Protein AF-A0AAD9ZHP4-F1 (afdb_monomer_lite)

Radius of gyration: 19.24 Å; chains: 1; bounding box: 44×44×54 Å

Organism: NCBI:txid209136

pLDDT: mean 83.4, std 18.79, range [37.03, 97.88]

Secondary structure (DSSP, 8-state):
----PPPEE-TTTTTSSS-GGGB-TT--EEEESS-TTS-----SEEE-HHHHHHTT-HHHHHHHEE-----S---TTSSGGGS---SS---PPPPP-EEEE-PPPTTS-HHHHHHHHHHHHHHHHHHTT---EES-HHHHHHHHHHHHHHHSS-HHHHHHHHHHHHHHHTTT--TT-HHHHHHHHHHHHHHT-HHHHHHHHHHHHHTHHHHTTSTTTTT--

Foldseek 3Di:
DQDAADAAEVPPLPVDLERPQQEDLQFQEFEAAADPPPDPRGGHGGHHPVLVVVLQQVQQCVVWKDQDPPPDPDDPVVQVVQPDDPDDDPDRRPHRRTYTYHYDDPPDDPVVRVLVVLLVVVLSCLSSLHHHYYLALLVSLVSVLVVCVNRHPDSVVSVVSSVVSCVSNVLLVLVVNLRSLLSQLSNCVVVVPPVSNVSSVVSCVVCVVCNVVHSSNVVND

Sequence (221 aa):
MRRHFQFNSCGNLMTFYQDPELWFASGDCLIHFYERGQSRRGASIRVSLADIEFSNCGPFLDRFLIYDAPETPLSSSDLDKYAESPGFFNAPAPPAKYEMYVPAPEHLSREEAFRYHLTTRNFFAWMFEKPLVGECLGDALIALLNRMDEFRPNQEVNQDDMLAYLDEQGYTDFRDCPDHALAVLQFAEKLRDRETWTDAFVHCAGMWDLLDKSAEFEVSH

InterPro domains:
  IPR058317 Domain of unknown function DUF8004 [PF26013] (160-218)

Structure (mmCIF, N/CA/C/O backbone):
data_AF-A0AAD9ZHP4-F1
#
_entry.id   AF-A0AAD9ZHP4-F1
#
loop_
_atom_site.group_PDB
_atom_site.id
_atom_site.type_symbol
_atom_site.label_atom_id
_atom_site.label_alt_id
_atom_site.label_comp_id
_atom_site.label_asym_id
_atom_site.label_entity_id
_atom_site.label_seq_id
_atom_site.pdbx_PDB_ins_code
_atom_site.Cartn_x
_atom_site.Cartn_y
_atom_site.Cartn_z
_atom_site.occupancy
_atom_site.B_iso_or_equiv
_atom_site.auth_seq_id
_atom_site.auth_comp_id
_atom_site.auth_asym_id
_atom_site.auth_atom_id
_atom_site.pdbx_PDB_model_num
ATOM 1 N N . MET A 1 1 ? -20.443 -8.977 -4.788 1.00 37.81 1 MET A N 1
ATOM 2 C CA . MET A 1 1 ? -19.858 -9.831 -3.734 1.00 37.81 1 MET A CA 1
ATOM 3 C C . MET A 1 1 ? -18.560 -9.147 -3.346 1.00 37.81 1 MET A C 1
ATOM 5 O O . MET A 1 1 ? -17.648 -9.170 -4.160 1.00 37.81 1 MET A O 1
ATOM 9 N N . ARG A 1 2 ? -18.538 -8.395 -2.235 1.00 41.97 2 ARG A N 1
ATOM 10 C CA . ARG A 1 2 ? -17.308 -7.735 -1.762 1.00 41.97 2 ARG A CA 1
ATOM 11 C C . ARG A 1 2 ? -16.316 -8.839 -1.374 1.00 41.97 2 ARG A C 1
ATOM 13 O O . ARG A 1 2 ? -16.742 -9.831 -0.781 1.00 41.97 2 ARG A O 1
ATOM 20 N N . ARG A 1 3 ? -15.061 -8.746 -1.819 1.00 46.03 3 ARG A N 1
ATOM 21 C CA . ARG A 1 3 ? -14.017 -9.701 -1.430 1.00 46.03 3 ARG A CA 1
ATOM 22 C C . ARG A 1 3 ? -13.471 -9.218 -0.092 1.00 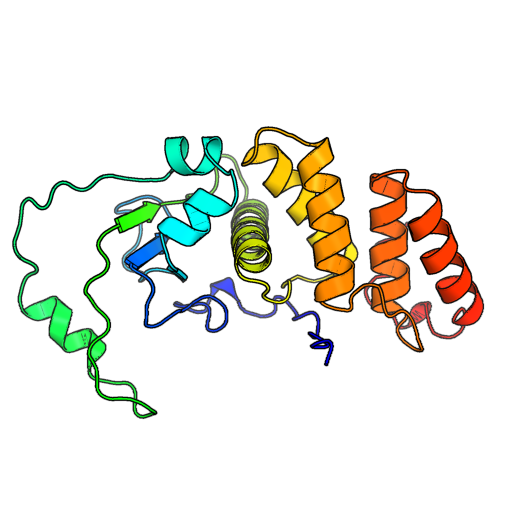46.03 3 ARG A C 1
ATOM 24 O O . ARG A 1 3 ? -12.877 -8.154 -0.044 1.00 46.03 3 ARG A O 1
ATOM 31 N N . HIS A 1 4 ? -13.702 -9.974 0.975 1.00 52.88 4 HIS A N 1
ATOM 32 C CA . HIS A 1 4 ? -13.069 -9.707 2.265 1.00 52.88 4 HIS A CA 1
ATOM 33 C C . HIS A 1 4 ? -11.643 -10.241 2.202 1.00 52.88 4 HIS A C 1
ATOM 35 O O . HIS A 1 4 ? -11.444 -11.457 2.126 1.00 52.88 4 HIS A O 1
ATOM 41 N N . PHE A 1 5 ? -10.669 -9.340 2.180 1.00 59.03 5 PHE A N 1
ATOM 42 C CA . PHE A 1 5 ? -9.259 -9.695 2.190 1.00 59.03 5 PHE A CA 1
ATOM 43 C C . PHE A 1 5 ? -8.714 -9.622 3.616 1.00 59.03 5 PHE A C 1
ATOM 45 O O . PHE A 1 5 ? -8.959 -8.665 4.344 1.00 59.03 5 PHE A O 1
ATOM 52 N N . GLN A 1 6 ? -7.984 -10.657 4.032 1.00 66.12 6 GLN A N 1
ATOM 53 C CA . GLN A 1 6 ? -7.357 -10.698 5.349 1.00 66.12 6 GLN A CA 1
ATOM 54 C C . GLN A 1 6 ? -6.020 -9.946 5.301 1.00 66.12 6 GLN A C 1
ATOM 56 O O . GLN A 1 6 ? -5.239 -10.140 4.369 1.00 66.12 6 GLN A O 1
ATOM 61 N N . PHE A 1 7 ? -5.756 -9.083 6.287 1.00 72.06 7 PHE A N 1
ATOM 62 C CA . PHE A 1 7 ? -4.433 -8.483 6.469 1.00 72.06 7 PHE A CA 1
ATOM 63 C C . PHE A 1 7 ? -3.410 -9.575 6.801 1.00 72.06 7 PHE A C 1
ATOM 65 O O . PHE A 1 7 ? -3.639 -10.416 7.674 1.00 72.06 7 PHE A O 1
ATOM 72 N N . ASN A 1 8 ? -2.290 -9.582 6.081 1.00 73.88 8 ASN A N 1
ATOM 73 C CA . ASN A 1 8 ? -1.310 -10.659 6.146 1.00 73.88 8 ASN A CA 1
ATOM 74 C C . ASN A 1 8 ? -0.087 -10.229 6.967 1.00 73.88 8 ASN A C 1
ATOM 76 O O . ASN A 1 8 ? 0.514 -9.185 6.708 1.00 73.88 8 ASN A O 1
ATOM 80 N N . SER A 1 9 ? 0.329 -11.057 7.930 1.00 64.19 9 SER A N 1
ATOM 81 C CA . SER A 1 9 ? 1.513 -10.754 8.738 1.00 64.19 9 SER A CA 1
ATOM 82 C C . SER A 1 9 ? 2.798 -10.827 7.904 1.00 64.19 9 SER A C 1
ATOM 84 O O . SER A 1 9 ? 2.963 -11.686 7.034 1.00 64.19 9 SER A O 1
ATOM 86 N N . CYS A 1 10 ? 3.755 -9.940 8.188 1.00 62.88 10 CYS A N 1
ATOM 87 C CA . CYS A 1 10 ? 4.999 -9.795 7.419 1.00 62.88 10 CYS A CA 1
ATOM 88 C C . CYS A 1 10 ? 5.978 -10.987 7.520 1.00 62.88 10 CYS A C 1
ATOM 90 O O . CYS A 1 10 ? 7.065 -10.944 6.944 1.00 62.88 10 CYS A O 1
ATOM 92 N N . GLY A 1 11 ? 5.601 -12.067 8.217 1.00 50.91 11 GLY A N 1
ATOM 93 C CA . GLY A 1 11 ? 6.487 -13.066 8.821 1.00 50.91 11 GLY A CA 1
ATOM 94 C C . GLY A 1 11 ? 7.566 -13.693 7.935 1.00 50.91 11 GLY A C 1
ATOM 95 O O . GLY A 1 11 ? 8.485 -14.276 8.496 1.00 50.91 11 GLY A O 1
ATOM 96 N N . ASN A 1 12 ? 7.505 -13.574 6.600 1.00 50.62 12 ASN A N 1
ATOM 97 C CA . ASN A 1 12 ? 8.650 -13.810 5.709 1.00 50.62 12 ASN A CA 1
ATOM 98 C C . ASN A 1 12 ? 8.505 -13.233 4.280 1.00 50.62 12 ASN A C 1
ATOM 100 O O . ASN A 1 12 ? 9.199 -13.689 3.373 1.00 50.62 12 ASN A O 1
ATOM 104 N N . LEU A 1 13 ? 7.639 -12.241 4.023 1.00 52.97 13 LEU A N 1
ATOM 105 C CA . LEU A 1 13 ? 7.257 -11.904 2.636 1.00 52.97 13 LEU A CA 1
ATOM 106 C C . LEU A 1 13 ? 8.441 -11.498 1.726 1.00 52.97 13 LEU A C 1
ATOM 108 O O . LEU A 1 13 ? 8.412 -11.751 0.529 1.00 52.97 13 LEU A O 1
ATOM 112 N N . MET A 1 14 ? 9.525 -10.954 2.296 1.00 51.88 14 MET A N 1
ATOM 113 C CA . MET A 1 14 ? 10.738 -10.580 1.544 1.00 51.88 14 MET A CA 1
ATOM 114 C C . MET A 1 14 ? 11.850 -11.621 1.487 1.00 51.88 14 MET A C 1
ATOM 116 O O . MET A 1 14 ? 12.881 -11.395 0.846 1.00 51.88 14 MET A O 1
ATOM 120 N N . THR A 1 15 ? 11.707 -12.738 2.198 1.00 52.28 15 THR A N 1
ATOM 121 C CA . THR A 1 15 ? 12.593 -13.887 1.983 1.00 52.28 15 THR A CA 1
ATOM 122 C C . THR A 1 15 ? 12.084 -14.762 0.844 1.00 52.28 15 THR A C 1
ATOM 124 O O . THR A 1 15 ? 12.872 -15.524 0.279 1.00 52.28 15 THR A O 1
ATOM 127 N N . PHE A 1 16 ? 10.816 -14.610 0.442 1.00 52.25 16 PHE A N 1
ATOM 128 C CA . PHE A 1 16 ? 10.306 -15.220 -0.775 1.00 52.25 16 PHE A CA 1
ATOM 129 C C . PHE A 1 16 ? 10.898 -14.527 -1.998 1.00 52.25 16 PHE A C 1
ATOM 131 O O . PHE A 1 16 ? 10.851 -13.311 -2.162 1.00 52.25 16 PHE A O 1
ATOM 138 N N . TYR A 1 17 ? 11.482 -15.345 -2.868 1.00 64.94 17 TYR A N 1
ATOM 139 C CA . TYR A 1 17 ? 12.065 -14.899 -4.125 1.00 64.94 17 TYR A CA 1
ATOM 140 C C . TYR A 1 17 ? 11.017 -14.302 -5.073 1.00 64.94 17 TYR A C 1
ATOM 142 O O . TYR A 1 17 ? 11.418 -13.626 -6.007 1.00 64.94 17 TYR A O 1
ATOM 150 N N . GLN A 1 18 ? 9.723 -14.555 -4.841 1.00 81.69 18 GLN A N 1
ATOM 151 C CA . GLN A 1 18 ? 8.582 -14.124 -5.650 1.00 81.69 18 GLN A CA 1
ATOM 152 C C . GLN A 1 18 ? 7.362 -13.950 -4.737 1.00 81.69 18 GLN A C 1
ATOM 154 O O . GLN A 1 18 ? 7.033 -14.864 -3.979 1.00 81.69 18 GLN A O 1
ATOM 159 N N . ASP A 1 19 ? 6.700 -12.800 -4.804 1.00 88.62 19 ASP A N 1
ATOM 160 C CA . ASP A 1 19 ? 5.451 -12.545 -4.089 1.00 88.62 19 ASP A CA 1
ATOM 161 C C . ASP A 1 19 ? 4.284 -13.215 -4.836 1.00 88.62 19 ASP A C 1
ATOM 163 O O . ASP A 1 19 ? 3.974 -12.805 -5.956 1.00 88.62 19 ASP A O 1
ATOM 167 N N . PRO A 1 20 ? 3.616 -14.229 -4.258 1.00 89.19 20 PRO A N 1
ATOM 168 C CA . PRO A 1 20 ? 2.565 -14.969 -4.953 1.00 89.19 20 PRO A CA 1
ATOM 169 C C . PRO A 1 20 ? 1.323 -14.125 -5.273 1.00 89.19 20 PRO A C 1
ATOM 171 O O . PRO A 1 20 ? 0.604 -14.449 -6.217 1.00 89.19 20 PRO A O 1
ATOM 174 N N . GLU A 1 21 ? 1.050 -13.052 -4.525 1.00 90.75 21 GLU A N 1
ATOM 175 C CA . GLU A 1 21 ? -0.103 -12.176 -4.780 1.00 90.75 21 GLU A CA 1
ATOM 176 C C . GLU A 1 21 ? 0.160 -11.192 -5.926 1.00 90.75 21 GLU A C 1
ATOM 178 O O . GLU A 1 21 ? -0.782 -10.722 -6.568 1.00 90.75 21 GLU A O 1
ATOM 183 N N . LEU A 1 22 ? 1.438 -10.918 -6.196 1.00 94.00 22 LEU A N 1
ATOM 184 C CA . LEU A 1 22 ? 1.924 -9.948 -7.178 1.00 94.00 22 LEU A CA 1
ATOM 185 C C . LEU A 1 22 ? 2.777 -10.611 -8.271 1.00 94.00 22 LEU A C 1
ATOM 187 O O . LEU A 1 22 ? 3.624 -9.973 -8.899 1.00 94.00 22 LEU A O 1
ATOM 191 N N . TRP A 1 23 ? 2.554 -11.904 -8.509 1.00 93.69 23 TRP A N 1
ATOM 192 C CA . TRP A 1 23 ? 3.184 -12.658 -9.587 1.00 93.69 23 TRP A CA 1
ATOM 193 C C . TRP A 1 23 ? 2.148 -13.069 -10.633 1.00 93.69 23 TRP A C 1
ATOM 195 O O . TRP A 1 23 ? 1.566 -14.155 -10.590 1.00 93.69 23 TRP A O 1
ATOM 205 N N . PHE A 1 24 ? 1.909 -12.194 -11.608 1.00 92.38 24 PHE A N 1
ATOM 206 C CA . PHE A 1 24 ? 0.950 -12.441 -12.679 1.00 92.38 24 PHE A CA 1
ATOM 207 C C . PHE A 1 24 ? 1.613 -13.117 -13.878 1.00 92.38 24 PHE A C 1
ATOM 209 O O . PHE A 1 24 ? 2.566 -12.604 -14.467 1.00 92.38 24 PHE A O 1
ATOM 216 N N . ALA A 1 25 ? 1.048 -14.248 -14.307 1.00 89.12 25 ALA A N 1
ATOM 217 C CA . ALA A 1 25 ? 1.513 -14.975 -15.490 1.00 89.12 25 ALA A CA 1
ATOM 218 C C . ALA A 1 25 ? 1.480 -14.114 -16.770 1.00 89.12 25 ALA A C 1
ATOM 220 O O . ALA A 1 25 ? 2.319 -14.281 -17.652 1.00 89.12 25 ALA A O 1
ATOM 221 N N . SER A 1 26 ? 0.536 -13.173 -16.855 1.00 88.81 26 SER A N 1
ATOM 222 C CA . SER A 1 26 ? 0.393 -12.223 -17.963 1.00 88.81 26 SER A CA 1
ATOM 223 C C . SER A 1 26 ? 1.266 -10.971 -17.841 1.00 88.81 26 SER A C 1
ATOM 225 O O . SER A 1 26 ? 1.293 -10.184 -18.783 1.00 88.81 26 SER A O 1
ATOM 227 N N . GLY A 1 27 ? 1.954 -10.763 -16.713 1.00 91.25 27 GLY A N 1
ATOM 228 C CA . GLY A 1 27 ? 2.785 -9.579 -16.499 1.00 91.25 27 GLY A CA 1
ATOM 229 C C . GLY A 1 27 ? 3.961 -9.525 -17.472 1.00 91.25 27 GLY A C 1
ATOM 230 O O . GLY A 1 27 ? 4.527 -10.563 -17.823 1.00 91.25 27 GLY A O 1
ATOM 231 N N . ASP A 1 28 ? 4.332 -8.325 -17.903 1.00 92.00 28 ASP A N 1
ATOM 232 C CA . ASP A 1 28 ? 5.435 -8.049 -18.827 1.00 92.00 28 ASP A CA 1
ATOM 233 C C . ASP A 1 28 ? 6.546 -7.186 -18.208 1.00 92.00 28 ASP A C 1
ATOM 235 O O . ASP A 1 28 ? 7.555 -6.929 -18.869 1.00 92.00 28 ASP A O 1
ATOM 239 N N . CYS A 1 29 ? 6.398 -6.811 -16.937 1.00 93.00 29 CYS A N 1
ATOM 240 C CA . CYS A 1 29 ? 7.367 -6.065 -16.151 1.00 93.00 29 CYS A CA 1
ATOM 241 C C . CYS A 1 29 ? 7.808 -6.861 -14.913 1.00 93.00 29 CYS A C 1
ATOM 243 O O . CYS A 1 29 ? 6.977 -7.377 -14.158 1.00 93.00 29 CYS A O 1
ATOM 245 N N . LEU A 1 30 ? 9.122 -6.961 -14.707 1.00 93.50 30 LEU A N 1
ATOM 246 C CA . LEU A 1 30 ? 9.739 -7.551 -13.518 1.00 93.50 30 LEU A CA 1
ATOM 247 C C . LEU A 1 30 ? 10.249 -6.453 -12.585 1.00 93.50 30 LEU A C 1
ATOM 249 O O . LEU A 1 30 ? 10.954 -5.547 -13.024 1.00 93.50 30 LEU A O 1
ATOM 253 N N . ILE A 1 31 ? 9.932 -6.558 -11.294 1.00 93.81 31 ILE A N 1
ATOM 254 C CA . ILE A 1 31 ? 10.398 -5.610 -10.275 1.00 93.81 31 ILE A CA 1
ATOM 255 C C . ILE A 1 31 ? 11.395 -6.295 -9.342 1.00 93.81 31 ILE A C 1
ATOM 257 O O . ILE A 1 31 ? 11.142 -7.375 -8.797 1.00 93.81 31 ILE A O 1
ATOM 261 N N . HIS A 1 32 ? 12.520 -5.625 -9.122 1.00 93.00 32 HIS A N 1
ATOM 262 C CA . HIS A 1 32 ? 13.631 -6.088 -8.306 1.00 93.00 32 HIS A CA 1
ATOM 263 C C . HIS A 1 32 ? 13.843 -5.147 -7.117 1.00 93.00 32 HIS A C 1
ATOM 265 O O . HIS A 1 32 ? 14.071 -3.954 -7.294 1.00 93.00 32 HIS A O 1
ATOM 271 N N . PHE A 1 33 ? 13.823 -5.678 -5.894 1.00 92.38 33 PHE A N 1
ATOM 272 C CA . PHE A 1 33 ? 14.087 -4.912 -4.666 1.00 92.38 33 PHE A CA 1
ATOM 273 C C . PHE A 1 33 ? 15.571 -4.912 -4.292 1.00 92.38 33 PHE A C 1
ATOM 275 O O . PHE A 1 33 ? 15.975 -5.336 -3.211 1.00 92.38 33 PHE A O 1
ATOM 282 N N . TYR A 1 34 ? 16.399 -4.504 -5.247 1.00 90.00 34 TYR A N 1
ATOM 283 C CA . TYR A 1 34 ? 17.841 -4.325 -5.113 1.00 90.00 34 TYR A CA 1
ATOM 284 C C . TYR A 1 34 ? 18.360 -3.547 -6.328 1.00 90.00 34 TYR A C 1
ATOM 286 O O . TYR A 1 34 ? 17.666 -3.404 -7.332 1.00 90.00 34 TYR A O 1
ATOM 294 N N . GLU A 1 35 ? 19.590 -3.050 -6.251 1.00 88.81 35 GLU A N 1
ATOM 295 C CA . GLU A 1 35 ? 20.231 -2.343 -7.362 1.00 88.81 35 GLU A CA 1
ATOM 296 C C . GLU A 1 35 ? 20.722 -3.321 -8.447 1.00 88.81 35 GLU A C 1
ATOM 298 O O . GLU A 1 35 ? 21.177 -4.433 -8.152 1.00 88.81 35 GLU A O 1
ATOM 303 N N . ARG A 1 36 ? 20.659 -2.901 -9.719 1.00 87.31 36 ARG A N 1
ATOM 304 C CA . ARG A 1 36 ? 21.101 -3.702 -10.869 1.00 87.31 36 ARG A CA 1
ATOM 305 C C . ARG A 1 36 ? 22.530 -4.215 -10.658 1.00 87.31 36 ARG A C 1
ATOM 307 O O . ARG A 1 36 ? 23.458 -3.451 -10.425 1.00 87.31 36 ARG A O 1
ATOM 314 N N . GLY A 1 37 ? 22.706 -5.533 -10.748 1.00 83.62 37 GLY A N 1
ATOM 315 C CA . GLY A 1 37 ? 24.006 -6.195 -10.582 1.00 83.62 37 GLY A CA 1
ATOM 316 C C . GLY A 1 37 ? 24.424 -6.514 -9.138 1.00 83.62 37 GLY A C 1
ATOM 317 O O . GLY A 1 37 ? 25.349 -7.303 -8.959 1.00 83.62 37 GLY A O 1
ATOM 318 N N . GLN A 1 38 ? 23.731 -6.006 -8.110 1.00 82.62 38 GLN A N 1
ATOM 319 C CA . GLN A 1 38 ? 24.079 -6.271 -6.700 1.00 82.62 38 GLN A CA 1
ATOM 320 C C . GLN A 1 38 ? 23.587 -7.628 -6.176 1.00 82.62 38 GLN A C 1
ATOM 322 O O . GLN A 1 38 ? 23.943 -8.050 -5.076 1.00 82.62 38 GLN A O 1
ATOM 327 N N . SER A 1 39 ? 22.743 -8.331 -6.931 1.00 81.50 39 SER A N 1
ATOM 328 C CA . SER A 1 39 ? 22.109 -9.564 -6.473 1.00 81.50 39 SER A CA 1
ATOM 329 C C . SER A 1 39 ? 21.907 -10.552 -7.612 1.00 81.50 39 SER A C 1
ATOM 331 O O . SER A 1 39 ? 21.612 -10.177 -8.743 1.00 81.50 39 SER A O 1
ATOM 333 N N . ARG A 1 40 ? 22.042 -11.841 -7.285 1.00 78.31 40 ARG A N 1
ATOM 334 C CA . ARG A 1 40 ? 21.672 -12.970 -8.158 1.00 78.31 40 ARG A CA 1
ATOM 335 C C . ARG A 1 40 ? 20.272 -13.507 -7.863 1.00 78.31 40 ARG A C 1
ATOM 337 O O . ARG A 1 40 ? 19.885 -14.533 -8.418 1.00 78.31 40 ARG A O 1
ATOM 344 N N . ARG A 1 41 ? 19.556 -12.883 -6.921 1.00 80.62 41 ARG A N 1
ATOM 345 C CA . ARG A 1 41 ? 18.155 -13.219 -6.649 1.00 80.62 41 ARG A CA 1
ATOM 346 C C . ARG A 1 41 ? 17.328 -12.909 -7.902 1.00 80.62 41 ARG A C 1
ATOM 348 O O . ARG A 1 41 ? 17.754 -12.116 -8.731 1.00 80.62 41 ARG A O 1
ATOM 355 N N . GLY A 1 42 ? 16.197 -13.588 -8.066 1.00 84.69 42 GLY A N 1
ATOM 356 C CA . GLY A 1 42 ? 15.248 -13.267 -9.131 1.00 84.69 42 GLY A CA 1
ATOM 357 C C . GLY A 1 42 ? 14.453 -11.994 -8.825 1.00 84.69 42 GLY A C 1
ATOM 358 O O . GLY A 1 42 ? 14.610 -11.395 -7.759 1.00 84.69 42 GLY A O 1
ATOM 359 N N . ALA A 1 43 ? 13.583 -11.613 -9.760 1.00 90.88 43 ALA A N 1
ATOM 360 C CA . ALA A 1 43 ? 12.576 -10.576 -9.547 1.00 90.88 43 ALA A CA 1
ATOM 361 C C . ALA A 1 43 ? 11.617 -10.967 -8.422 1.00 90.88 43 ALA A C 1
ATOM 363 O O . ALA A 1 43 ? 11.216 -12.125 -8.343 1.00 90.88 43 ALA A O 1
ATOM 364 N N . SER A 1 44 ? 11.221 -9.994 -7.606 1.00 91.94 44 SER A N 1
ATOM 365 C CA . SER A 1 44 ? 10.300 -10.201 -6.486 1.00 91.94 44 SER A CA 1
ATOM 366 C C . SER A 1 44 ? 8.835 -10.122 -6.914 1.00 91.94 44 SER A C 1
ATOM 368 O O . SER A 1 44 ? 7.993 -10.784 -6.319 1.00 91.94 44 SER A O 1
ATOM 370 N N . ILE A 1 45 ? 8.524 -9.330 -7.942 1.00 93.81 45 ILE A N 1
ATOM 371 C CA . ILE A 1 45 ? 7.161 -9.056 -8.420 1.00 93.81 45 ILE A CA 1
ATOM 372 C C . ILE A 1 45 ? 7.143 -9.159 -9.948 1.00 93.81 45 ILE A C 1
ATOM 374 O O . ILE A 1 45 ? 8.118 -8.788 -10.611 1.00 93.81 45 ILE A O 1
ATOM 378 N N . ARG A 1 46 ? 6.025 -9.639 -10.503 1.00 93.50 46 ARG A N 1
ATOM 379 C CA . ARG A 1 46 ? 5.776 -9.702 -11.946 1.00 93.50 46 ARG A CA 1
ATOM 380 C C . ARG A 1 46 ? 4.385 -9.168 -12.267 1.00 93.50 46 ARG A C 1
ATOM 382 O O . ARG A 1 46 ? 3.384 -9.799 -11.940 1.00 93.50 46 ARG A O 1
ATOM 389 N N . VAL A 1 47 ? 4.330 -8.034 -12.954 1.00 95.00 47 VAL A N 1
ATOM 390 C CA . VAL A 1 47 ? 3.098 -7.258 -13.169 1.00 95.00 47 VAL A CA 1
ATOM 391 C C . VAL A 1 47 ? 3.028 -6.667 -14.577 1.00 95.00 47 VAL A C 1
ATOM 393 O O . VAL A 1 47 ? 3.979 -6.797 -15.347 1.00 95.00 47 VAL A O 1
ATOM 396 N N . SER A 1 48 ? 1.892 -6.075 -14.955 1.00 94.06 48 SER A N 1
ATOM 397 C CA . SER A 1 48 ? 1.773 -5.360 -16.232 1.00 94.06 48 SER A CA 1
ATOM 398 C C . SER A 1 48 ? 2.333 -3.945 -16.112 1.00 94.06 48 SER A C 1
ATOM 400 O O . SER A 1 48 ? 1.943 -3.214 -15.204 1.00 94.06 48 SER A O 1
ATOM 402 N N . LEU A 1 49 ? 3.197 -3.537 -17.048 1.00 93.06 49 LEU A N 1
ATOM 403 C CA . LEU A 1 49 ? 3.650 -2.144 -17.121 1.00 93.06 49 LEU A CA 1
ATOM 404 C C . LEU A 1 49 ? 2.479 -1.185 -17.378 1.00 93.06 49 LEU A C 1
ATOM 406 O O . LEU A 1 49 ? 2.432 -0.121 -16.774 1.00 93.06 49 LEU A O 1
ATOM 410 N N . ALA A 1 50 ? 1.519 -1.579 -18.219 1.00 92.69 50 ALA A N 1
ATOM 411 C CA . ALA A 1 50 ? 0.364 -0.746 -18.553 1.00 92.69 50 ALA A CA 1
ATOM 412 C C . ALA A 1 50 ? -0.507 -0.440 -17.322 1.00 92.69 50 ALA A C 1
ATOM 414 O O . ALA A 1 50 ? -0.971 0.686 -17.156 1.00 92.69 50 ALA A O 1
ATOM 415 N N . ASP A 1 51 ? -0.685 -1.420 -16.432 1.00 93.06 51 ASP A N 1
ATOM 416 C CA . ASP A 1 51 ? -1.421 -1.220 -15.180 1.00 93.06 51 ASP A CA 1
ATOM 417 C C . ASP A 1 51 ? -0.642 -0.301 -14.217 1.00 93.06 51 ASP A C 1
ATOM 419 O O . ASP A 1 51 ? -1.240 0.551 -13.558 1.00 93.06 51 ASP A O 1
ATOM 423 N N . ILE A 1 52 ? 0.699 -0.393 -14.187 1.00 94.31 52 ILE A N 1
ATOM 424 C CA . ILE A 1 52 ? 1.537 0.561 -13.437 1.00 94.31 52 ILE A CA 1
ATOM 425 C C . ILE A 1 52 ? 1.361 1.977 -14.007 1.00 94.31 52 ILE A C 1
ATOM 427 O O . ILE A 1 52 ? 1.139 2.919 -13.250 1.00 94.31 52 ILE A O 1
ATOM 431 N N . GLU A 1 53 ? 1.415 2.154 -15.328 1.00 93.06 53 GLU A N 1
ATOM 432 C CA . GLU A 1 53 ? 1.216 3.456 -15.981 1.00 93.06 53 GLU A CA 1
ATOM 433 C C . GLU A 1 53 ? -0.166 4.052 -15.677 1.00 93.06 53 GLU A C 1
ATOM 435 O O . GLU A 1 53 ? -0.289 5.261 -15.456 1.00 93.06 53 GLU A O 1
ATOM 440 N N . PHE A 1 54 ? -1.199 3.209 -15.590 1.00 93.38 54 PHE A N 1
ATOM 441 C CA . PHE A 1 54 ? -2.562 3.631 -15.267 1.00 93.38 54 PHE A CA 1
ATOM 442 C C . PHE A 1 54 ? -2.701 4.187 -13.840 1.00 93.38 54 PHE A C 1
ATOM 444 O O . PHE A 1 54 ? -3.555 5.035 -13.589 1.00 93.38 54 PHE A O 1
ATOM 451 N N . SER A 1 55 ? -1.821 3.791 -12.915 1.00 92.19 55 SER A N 1
ATOM 452 C CA . SER A 1 55 ? -1.841 4.236 -11.512 1.00 92.19 55 SER A CA 1
ATOM 453 C C . SER A 1 55 ? -1.345 5.678 -11.276 1.00 92.19 55 SER A C 1
ATOM 455 O O . SER A 1 55 ? -1.254 6.137 -10.134 1.00 92.19 55 SER A O 1
ATOM 457 N N . ASN A 1 56 ? -1.033 6.422 -12.346 1.00 90.88 56 ASN A N 1
ATOM 458 C CA . ASN A 1 56 ? -0.568 7.814 -12.305 1.00 90.88 56 ASN A CA 1
ATOM 459 C C . ASN A 1 56 ? 0.689 8.020 -11.429 1.00 90.88 56 ASN A C 1
ATOM 461 O O . ASN A 1 56 ? 0.813 9.003 -10.693 1.00 90.88 56 ASN A O 1
ATOM 465 N N . CYS A 1 57 ? 1.638 7.085 -11.513 1.00 92.06 57 CYS A N 1
ATOM 466 C CA . CYS A 1 57 ? 2.897 7.104 -10.769 1.00 92.06 57 CYS A CA 1
ATOM 467 C C . CYS A 1 57 ? 4.103 7.515 -11.638 1.00 92.06 57 CYS A C 1
ATOM 469 O O . CYS A 1 57 ? 5.170 6.904 -11.574 1.00 92.06 57 CYS A O 1
ATOM 471 N N . GLY A 1 58 ? 3.948 8.552 -12.469 1.00 91.38 58 GLY A N 1
ATOM 472 C CA . GLY A 1 58 ? 5.018 9.068 -13.342 1.00 91.38 58 GLY A CA 1
ATOM 473 C C . GLY A 1 58 ? 6.378 9.249 -12.639 1.00 91.38 58 GLY A C 1
ATOM 474 O O . GLY A 1 58 ? 7.360 8.687 -13.116 1.00 91.38 58 GLY A O 1
ATOM 475 N N . PRO A 1 59 ? 6.446 9.903 -11.457 1.00 93.00 59 PRO A N 1
ATOM 476 C CA . PRO A 1 59 ? 7.693 10.039 -10.698 1.00 93.00 59 PRO A CA 1
ATOM 477 C C . PRO A 1 59 ? 8.379 8.710 -10.343 1.00 93.00 59 PRO A C 1
ATOM 479 O O . PRO A 1 59 ? 9.606 8.640 -10.291 1.00 93.00 59 PRO A O 1
ATOM 482 N N . PHE A 1 60 ? 7.604 7.651 -10.093 1.00 94.19 60 PHE A N 1
ATOM 483 C CA . PHE A 1 60 ? 8.138 6.312 -9.843 1.00 94.19 60 PHE A CA 1
ATOM 484 C C . PHE A 1 60 ? 8.725 5.693 -11.114 1.00 94.19 60 PHE A C 1
ATOM 486 O O . PHE A 1 60 ? 9.846 5.184 -11.091 1.00 94.19 60 PHE A O 1
ATOM 493 N N . LEU A 1 61 ? 7.991 5.779 -12.226 1.00 93.75 61 LEU A N 1
ATOM 494 C CA . LEU A 1 61 ? 8.435 5.269 -13.523 1.00 93.75 61 LEU A CA 1
ATOM 495 C C . LEU A 1 61 ? 9.708 5.978 -13.990 1.00 93.75 61 LEU A C 1
ATOM 497 O O . LEU A 1 61 ? 10.688 5.308 -14.299 1.00 93.75 61 LEU A O 1
ATOM 501 N N . ASP A 1 62 ? 9.742 7.309 -13.940 1.00 91.62 62 ASP A N 1
ATOM 502 C CA . ASP A 1 62 ? 10.907 8.115 -14.327 1.00 91.62 62 ASP A CA 1
ATOM 503 C C . ASP A 1 62 ? 12.166 7.753 -13.526 1.00 91.62 62 ASP A C 1
ATOM 505 O O . ASP A 1 62 ? 13.290 7.872 -14.019 1.00 91.62 62 ASP A O 1
ATOM 509 N N . ARG A 1 63 ? 11.984 7.315 -12.275 1.00 91.62 63 ARG A N 1
ATOM 510 C CA . ARG A 1 63 ? 13.080 6.996 -11.359 1.00 91.62 63 ARG A CA 1
ATOM 511 C C . ARG A 1 63 ? 13.620 5.578 -11.525 1.00 91.62 63 ARG A C 1
ATOM 513 O O . ARG A 1 63 ? 14.818 5.383 -11.325 1.00 91.62 63 ARG A O 1
ATOM 520 N N . PHE A 1 64 ? 12.766 4.598 -11.822 1.00 93.06 64 PHE A N 1
ATOM 521 C CA . PHE A 1 64 ? 13.131 3.177 -11.719 1.00 93.06 64 PHE A CA 1
ATOM 522 C C . PHE A 1 64 ? 12.921 2.353 -12.991 1.00 93.06 64 PHE A C 1
ATOM 524 O O . PHE A 1 64 ? 13.453 1.242 -13.070 1.00 93.06 64 PHE A O 1
ATOM 531 N N . LEU A 1 65 ? 12.171 2.854 -13.977 1.00 88.25 65 LEU A N 1
ATOM 532 C CA . LEU A 1 65 ? 11.988 2.157 -15.244 1.00 88.25 65 LEU A CA 1
ATOM 533 C C . LEU A 1 65 ? 13.251 2.267 -16.092 1.00 88.25 65 LEU A C 1
ATOM 535 O O . LEU A 1 65 ? 13.681 3.354 -16.476 1.00 88.25 65 LEU A O 1
ATOM 539 N N . ILE A 1 66 ? 13.821 1.113 -16.428 1.00 81.31 66 ILE A N 1
ATOM 540 C CA . ILE A 1 66 ? 14.919 1.022 -17.380 1.00 81.31 66 ILE A CA 1
ATOM 541 C C . ILE A 1 66 ? 14.345 0.542 -18.710 1.00 81.31 66 ILE A C 1
ATOM 543 O O . ILE A 1 66 ? 13.808 -0.560 -18.818 1.00 81.31 66 ILE A O 1
ATOM 547 N N . TYR A 1 67 ? 14.493 1.366 -19.745 1.00 67.81 67 TYR A N 1
ATOM 548 C CA . TYR A 1 67 ? 14.294 0.921 -21.117 1.00 67.81 67 TYR A CA 1
ATOM 549 C C . TYR A 1 67 ? 15.549 0.178 -21.573 1.00 67.81 67 TYR A C 1
ATOM 551 O O . TYR A 1 67 ? 16.482 0.787 -22.096 1.00 67.81 67 TYR A O 1
ATOM 559 N N . ASP A 1 68 ? 15.581 -1.139 -21.388 1.00 57.25 68 ASP A N 1
ATOM 560 C CA . ASP A 1 68 ? 16.540 -1.958 -22.122 1.00 57.25 68 ASP A CA 1
ATOM 561 C C . ASP A 1 68 ? 16.048 -2.030 -23.581 1.00 57.25 68 ASP A C 1
A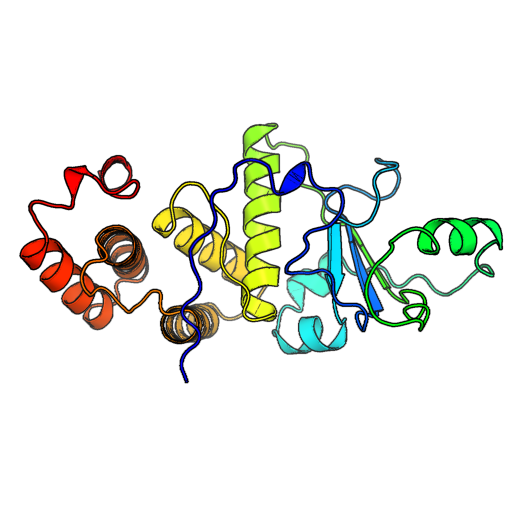TOM 563 O O . ASP A 1 68 ? 15.074 -2.708 -23.914 1.00 57.25 68 ASP A O 1
ATOM 567 N N . ALA A 1 69 ? 16.705 -1.293 -24.483 1.00 41.22 69 ALA A N 1
ATOM 568 C CA . ALA A 1 69 ? 16.646 -1.641 -25.898 1.00 41.22 69 ALA A CA 1
ATOM 569 C C . ALA A 1 69 ? 17.195 -3.074 -26.028 1.00 41.22 69 ALA A C 1
ATOM 571 O O . ALA A 1 69 ? 18.245 -3.354 -25.444 1.00 41.22 69 ALA A O 1
ATOM 572 N N . PRO A 1 70 ? 16.528 -3.999 -26.741 1.00 44.91 70 PRO A N 1
ATOM 573 C CA . PRO A 1 70 ? 16.976 -5.381 -26.803 1.00 44.91 70 PRO A CA 1
ATOM 574 C C . PRO A 1 70 ? 18.249 -5.483 -27.652 1.00 44.91 70 PRO A C 1
ATOM 576 O O . PRO A 1 70 ? 18.203 -5.802 -28.836 1.00 44.91 70 PRO A O 1
ATOM 579 N N . GLU A 1 71 ? 19.406 -5.247 -27.042 1.00 41.12 71 GLU A N 1
ATOM 580 C CA . GLU A 1 71 ? 20.704 -5.667 -27.561 1.00 41.12 71 GLU A CA 1
ATOM 581 C C . GLU A 1 71 ? 21.134 -6.950 -26.857 1.00 41.12 71 GLU A C 1
ATOM 583 O O . GLU A 1 71 ? 22.095 -6.962 -26.100 1.00 41.12 71 GLU A O 1
ATOM 588 N N . THR A 1 72 ? 20.386 -8.037 -27.057 1.00 38.00 72 THR A N 1
ATOM 589 C CA . THR A 1 72 ? 20.900 -9.403 -27.293 1.00 38.00 72 THR A CA 1
ATOM 590 C C . THR A 1 72 ? 19.753 -10.419 -27.242 1.00 38.00 72 THR A C 1
ATOM 592 O O . THR A 1 72 ? 18.825 -10.271 -26.447 1.00 38.00 72 THR A O 1
ATOM 595 N N . PRO A 1 73 ? 19.772 -11.470 -28.083 1.00 41.47 73 PRO A N 1
ATOM 596 C CA . PRO A 1 73 ? 18.813 -12.559 -27.973 1.00 41.47 73 PRO A CA 1
ATOM 597 C C . PRO A 1 73 ? 19.030 -13.264 -26.634 1.00 41.47 73 PRO A C 1
ATOM 599 O O . PRO A 1 73 ? 20.153 -13.675 -26.339 1.00 41.47 73 PRO A O 1
ATOM 602 N N . LEU A 1 74 ? 17.956 -13.410 -25.854 1.00 46.22 74 LEU A N 1
ATOM 603 C CA . LEU A 1 74 ? 17.906 -14.243 -24.653 1.00 46.22 74 LEU A CA 1
ATOM 604 C C . LEU A 1 74 ? 18.652 -15.557 -24.913 1.00 46.22 74 LEU A C 1
ATOM 606 O O . LEU A 1 74 ? 18.306 -16.313 -25.826 1.00 46.22 74 LEU A O 1
ATOM 610 N N . SER A 1 75 ? 19.712 -15.801 -24.141 1.00 40.56 75 SER A N 1
ATOM 611 C CA . SER A 1 75 ? 20.461 -17.046 -24.236 1.00 40.56 75 SER A CA 1
ATOM 612 C C . SER A 1 75 ? 19.533 -18.207 -23.879 1.00 40.56 75 SER A C 1
ATOM 614 O O . SER A 1 75 ? 18.750 -18.136 -22.930 1.00 40.56 75 SER A O 1
ATOM 616 N N . SER A 1 76 ? 19.611 -19.292 -24.643 1.00 47.59 76 SER A N 1
ATOM 617 C CA . SER A 1 76 ? 18.764 -20.480 -24.491 1.00 47.59 76 SER A CA 1
ATOM 618 C C . SER A 1 76 ? 18.819 -21.128 -23.098 1.00 47.59 76 SER A C 1
ATOM 620 O O . SER A 1 76 ? 17.985 -21.971 -22.802 1.00 47.59 76 SER A O 1
ATOM 622 N N . SER A 1 77 ? 19.758 -20.731 -22.232 1.00 45.53 77 SER A N 1
ATOM 623 C CA . SER A 1 77 ? 19.886 -21.223 -20.856 1.00 45.53 77 SER A CA 1
ATOM 624 C C . SER A 1 77 ? 18.941 -20.580 -19.832 1.00 45.53 77 SER A C 1
ATOM 626 O O . SER A 1 77 ? 18.816 -21.115 -18.732 1.00 45.53 77 SER A O 1
ATOM 628 N N . ASP A 1 78 ? 18.270 -19.467 -20.153 1.00 46.28 78 ASP A N 1
ATOM 629 C CA . ASP A 1 78 ? 17.321 -18.827 -19.222 1.00 46.28 78 ASP A CA 1
ATOM 630 C C . ASP A 1 78 ? 15.886 -19.361 -19.363 1.00 46.28 78 ASP A C 1
ATOM 632 O O . ASP A 1 78 ? 15.087 -19.239 -18.436 1.00 46.28 78 ASP A O 1
ATOM 636 N N . LEU A 1 79 ? 15.574 -20.027 -20.481 1.00 48.97 79 LEU A N 1
ATOM 637 C CA . LEU A 1 79 ? 14.287 -20.693 -20.720 1.00 48.97 79 LEU A CA 1
ATOM 638 C C . LEU A 1 79 ? 14.127 -21.990 -19.910 1.00 48.97 79 LEU A C 1
ATOM 640 O O . LEU A 1 79 ? 13.012 -22.322 -19.508 1.00 48.97 79 LEU A O 1
ATOM 644 N N . ASP A 1 80 ? 15.227 -22.676 -19.593 1.00 40.56 80 ASP A N 1
ATOM 645 C CA . ASP A 1 80 ? 15.194 -23.969 -18.895 1.00 40.56 80 ASP A CA 1
ATOM 646 C C . ASP A 1 80 ? 14.890 -23.853 -17.389 1.00 40.56 80 ASP A C 1
ATOM 648 O O . ASP A 1 80 ? 14.540 -24.841 -16.748 1.00 40.56 80 ASP A O 1
ATOM 652 N N . LYS A 1 81 ? 14.953 -22.649 -16.801 1.00 46.31 81 LYS A N 1
ATOM 653 C CA . LYS A 1 81 ? 14.637 -22.434 -15.373 1.00 46.31 81 LYS A CA 1
ATOM 654 C C . LYS A 1 81 ? 13.150 -22.215 -15.084 1.00 46.31 81 LYS A C 1
ATOM 656 O O . LYS A 1 81 ? 12.756 -22.251 -13.923 1.00 46.31 81 LYS A O 1
ATOM 661 N N . TYR A 1 82 ? 12.327 -22.014 -16.113 1.00 48.59 82 TYR A N 1
ATOM 662 C CA . TYR A 1 82 ? 10.882 -21.788 -15.973 1.00 48.59 82 TYR A CA 1
ATOM 663 C C . TYR A 1 82 ? 10.041 -23.066 -16.138 1.00 48.59 82 TYR A C 1
ATOM 665 O O . TYR A 1 82 ? 8.815 -23.002 -16.093 1.00 48.59 82 TYR A O 1
ATOM 673 N N . ALA A 1 83 ? 10.680 -24.228 -16.323 1.00 41.31 83 ALA A N 1
ATOM 674 C CA . ALA A 1 83 ? 10.003 -25.487 -16.638 1.00 41.31 83 ALA A CA 1
ATOM 675 C C . ALA A 1 83 ? 9.653 -26.367 -15.419 1.00 41.31 83 ALA A C 1
ATOM 677 O O . ALA A 1 83 ? 8.982 -27.384 -15.587 1.00 41.31 83 ALA A O 1
ATOM 678 N N . GLU A 1 84 ? 10.045 -25.999 -14.195 1.00 37.03 84 GLU A N 1
ATOM 679 C CA . GLU A 1 84 ? 9.816 -26.834 -13.005 1.00 37.03 84 GLU A CA 1
ATOM 680 C C . GLU A 1 84 ? 8.922 -26.141 -11.964 1.00 37.03 84 GLU A C 1
ATOM 682 O O . GLU A 1 84 ? 9.342 -25.759 -10.875 1.00 37.03 84 GLU A O 1
ATOM 687 N N . SER A 1 85 ? 7.636 -25.997 -12.281 1.00 40.12 85 SER A N 1
ATOM 688 C CA . SER A 1 85 ? 6.594 -25.926 -11.252 1.00 40.12 85 SER A CA 1
ATOM 689 C C . SER A 1 85 ? 5.402 -26.791 -11.662 1.00 40.12 85 SER A C 1
ATOM 691 O O . SER A 1 85 ? 4.767 -26.523 -12.684 1.00 40.12 85 SER A O 1
ATOM 693 N N . PRO A 1 86 ? 5.094 -27.862 -10.907 1.00 38.28 86 PRO A N 1
ATOM 694 C CA . PRO A 1 86 ? 3.989 -28.746 -11.228 1.00 38.28 86 PRO A CA 1
ATOM 695 C C . PRO A 1 86 ? 2.682 -28.130 -10.720 1.00 38.28 86 PRO A C 1
ATOM 697 O O . PRO A 1 86 ? 2.335 -28.274 -9.551 1.00 38.28 86 PRO A O 1
ATOM 700 N N . GLY A 1 87 ? 1.929 -27.463 -11.597 1.00 39.41 87 GLY A N 1
ATOM 701 C CA . GLY A 1 87 ? 0.554 -27.074 -11.276 1.00 39.41 87 GLY A CA 1
ATOM 702 C C . GLY A 1 87 ? -0.019 -25.947 -12.128 1.00 39.41 87 GLY A C 1
ATOM 703 O O . GLY A 1 87 ? 0.293 -24.790 -11.903 1.00 39.41 87 GLY A O 1
ATOM 704 N N . PHE A 1 88 ? -0.949 -26.321 -13.014 1.00 38.81 88 PHE A N 1
ATOM 705 C CA . PHE A 1 88 ? -1.934 -25.482 -13.712 1.00 38.81 88 PHE A CA 1
ATOM 706 C C . PHE A 1 88 ? -1.436 -24.509 -14.815 1.00 38.81 88 PHE A C 1
ATOM 708 O O . PHE A 1 88 ? -0.979 -23.405 -14.560 1.00 38.81 88 PHE A O 1
ATOM 715 N N . PHE A 1 89 ? -1.712 -24.931 -16.063 1.00 41.12 89 PHE A N 1
ATOM 716 C CA . PHE A 1 89 ? -1.665 -24.227 -17.362 1.00 41.12 89 PHE A CA 1
ATOM 717 C C . PHE A 1 89 ? -0.305 -24.119 -18.088 1.00 41.12 89 PHE A C 1
ATOM 719 O O . PHE A 1 89 ? 0.500 -23.222 -17.873 1.00 41.12 89 PHE A O 1
ATOM 726 N N . ASN A 1 90 ? -0.124 -25.030 -19.057 1.00 41.91 90 ASN A N 1
ATOM 727 C CA . ASN A 1 90 ? 0.972 -25.101 -20.032 1.00 41.91 90 ASN A CA 1
ATOM 728 C C . ASN A 1 90 ? 0.888 -23.991 -21.099 1.00 41.91 90 ASN A C 1
ATOM 730 O O . ASN A 1 90 ? 0.573 -24.255 -22.261 1.00 41.91 90 ASN A O 1
ATOM 734 N N . ALA A 1 91 ? 1.200 -22.757 -20.727 1.00 46.81 91 ALA A N 1
ATOM 735 C CA . ALA A 1 91 ? 1.689 -21.764 -21.676 1.00 46.81 91 ALA A CA 1
ATOM 736 C C . ALA A 1 91 ? 2.909 -21.084 -21.045 1.00 46.81 91 ALA A C 1
ATOM 738 O O . ALA A 1 91 ? 2.787 -20.590 -19.923 1.00 46.81 91 ALA A O 1
ATOM 739 N N . PRO A 1 92 ? 4.083 -21.066 -21.704 1.00 53.09 92 PRO A N 1
ATOM 740 C CA . PRO A 1 92 ? 5.200 -20.282 -21.201 1.00 53.09 92 PRO A CA 1
ATOM 741 C C . PRO A 1 92 ? 4.747 -18.824 -21.127 1.00 53.09 92 PRO A C 1
ATOM 743 O O . PRO A 1 92 ? 4.267 -18.271 -22.120 1.00 53.09 92 PRO A O 1
ATOM 746 N N . ALA A 1 93 ? 4.849 -18.226 -19.937 1.00 56.88 93 ALA A N 1
ATOM 747 C CA . ALA A 1 93 ? 4.589 -16.805 -19.766 1.00 56.88 93 ALA A CA 1
ATOM 748 C C . ALA A 1 93 ? 5.437 -16.033 -20.794 1.00 56.88 93 ALA A C 1
ATOM 750 O O . ALA A 1 93 ? 6.599 -16.402 -21.010 1.00 56.88 93 ALA A O 1
ATOM 751 N N . PRO A 1 94 ? 4.887 -15.002 -21.460 1.00 59.62 94 PRO A N 1
ATOM 752 C CA . PRO A 1 94 ? 5.662 -14.222 -22.415 1.00 59.62 94 PRO A CA 1
ATOM 753 C C . PRO A 1 94 ? 6.945 -13.717 -21.737 1.00 59.62 94 PRO A C 1
ATOM 755 O O . PRO A 1 94 ? 6.914 -13.414 -20.541 1.00 59.62 94 PRO A O 1
ATOM 758 N N . PRO A 1 95 ? 8.089 -13.639 -22.437 1.00 68.12 95 PRO A N 1
ATOM 759 C CA . PRO A 1 95 ? 9.290 -13.072 -21.837 1.00 68.12 95 PRO A CA 1
ATOM 760 C C . PRO A 1 95 ? 8.965 -11.663 -21.332 1.00 68.12 95 PRO A C 1
ATOM 762 O O . PRO A 1 95 ? 8.288 -10.897 -22.025 1.00 68.12 95 PRO A O 1
ATOM 765 N N . ALA A 1 96 ? 9.389 -11.354 -20.105 1.00 71.38 96 ALA A N 1
ATOM 766 C CA . ALA A 1 96 ? 9.237 -10.005 -19.586 1.00 71.38 96 ALA A CA 1
ATOM 767 C C . ALA A 1 96 ? 9.991 -9.042 -20.507 1.00 71.38 96 ALA A C 1
ATOM 769 O O . ALA A 1 96 ? 11.101 -9.339 -20.950 1.00 71.38 96 ALA A O 1
ATOM 770 N N . LYS A 1 97 ? 9.345 -7.929 -20.846 1.00 83.75 97 LYS A N 1
ATOM 771 C CA . LYS A 1 97 ? 9.889 -6.918 -21.757 1.00 83.75 97 LYS A CA 1
ATOM 772 C C . LYS A 1 97 ? 10.587 -5.796 -21.003 1.00 83.75 97 LYS A C 1
ATOM 774 O O . LYS A 1 97 ? 11.425 -5.120 -21.587 1.00 83.75 97 LYS A O 1
ATOM 779 N N . TYR A 1 98 ? 10.220 -5.603 -19.740 1.00 89.19 98 TYR A N 1
ATOM 780 C CA . TYR A 1 98 ? 10.664 -4.491 -18.916 1.00 89.19 98 TYR A CA 1
ATOM 781 C C . TYR A 1 98 ? 11.200 -4.997 -17.579 1.00 89.19 98 TYR A C 1
ATOM 783 O O . TYR A 1 98 ? 10.643 -5.927 -16.990 1.00 89.19 98 TYR A O 1
ATOM 791 N N . GLU A 1 99 ? 12.236 -4.334 -17.077 1.00 90.88 99 GLU A N 1
ATOM 792 C CA . GLU A 1 99 ? 12.766 -4.543 -15.732 1.00 90.88 99 GLU A CA 1
ATOM 793 C C . GLU A 1 99 ? 12.826 -3.205 -14.986 1.00 90.88 99 GLU A C 1
ATOM 795 O O . GLU A 1 99 ? 13.225 -2.179 -15.543 1.00 90.88 99 GLU A O 1
ATOM 800 N N . MET A 1 100 ? 12.447 -3.222 -13.710 1.00 93.00 100 MET A N 1
ATOM 801 C CA . MET A 1 100 ? 12.605 -2.098 -12.790 1.00 93.00 100 MET A CA 1
ATOM 802 C C . MET A 1 100 ? 13.415 -2.530 -11.575 1.00 93.00 100 MET A C 1
ATOM 804 O O . MET A 1 100 ? 13.137 -3.560 -10.959 1.00 93.00 100 MET A O 1
ATOM 808 N N . TYR A 1 101 ? 14.382 -1.704 -11.189 1.00 93.25 101 TYR A N 1
ATOM 809 C CA . TYR A 1 101 ? 15.222 -1.932 -10.016 1.00 93.25 101 TYR A CA 1
ATOM 810 C C . TYR A 1 101 ? 14.942 -0.838 -8.996 1.00 93.25 101 TYR A C 1
ATOM 812 O O . TYR A 1 101 ? 15.204 0.333 -9.252 1.00 93.25 101 TYR A O 1
ATOM 820 N N . VAL A 1 102 ? 14.414 -1.222 -7.836 1.00 94.50 102 VAL A N 1
ATOM 821 C CA . VAL A 1 102 ? 13.994 -0.313 -6.767 1.00 94.50 102 VAL A CA 1
ATOM 822 C C . VAL A 1 102 ? 14.848 -0.587 -5.527 1.00 94.50 102 VAL A C 1
ATOM 824 O O . VAL A 1 102 ? 14.408 -1.310 -4.630 1.00 94.50 102 VAL A O 1
ATOM 827 N N . PRO A 1 103 ? 16.099 -0.090 -5.473 1.00 94.12 103 PRO A N 1
ATOM 828 C CA . PRO A 1 103 ? 16.952 -0.243 -4.302 1.00 94.12 103 PRO A CA 1
ATOM 829 C C . PRO A 1 103 ? 16.478 0.640 -3.145 1.00 94.12 103 PRO A C 1
ATOM 831 O O . PRO A 1 103 ? 16.011 1.762 -3.349 1.00 94.12 103 PRO A O 1
ATOM 834 N N . ALA A 1 104 ? 16.655 0.159 -1.914 1.00 93.69 104 ALA A N 1
ATOM 835 C CA . ALA A 1 104 ? 16.556 1.023 -0.748 1.00 93.69 104 ALA A CA 1
ATOM 836 C C . ALA A 1 104 ? 17.698 2.063 -0.769 1.00 93.69 104 ALA A C 1
ATOM 838 O O . ALA A 1 104 ? 18.809 1.733 -1.194 1.00 93.69 104 ALA A O 1
ATOM 839 N N . PRO A 1 105 ? 17.465 3.304 -0.306 1.00 94.00 105 PRO A N 1
ATOM 840 C CA . PRO A 1 105 ? 18.525 4.298 -0.176 1.00 94.00 105 PRO A CA 1
ATOM 841 C C . PRO A 1 105 ? 19.701 3.807 0.687 1.00 94.00 105 PRO A C 1
ATOM 843 O O . PRO A 1 105 ? 19.496 3.239 1.757 1.00 94.00 105 PRO A O 1
ATOM 846 N N . GLU A 1 106 ? 20.935 4.087 0.258 1.00 91.75 106 GLU A N 1
ATOM 847 C CA . GLU A 1 106 ? 22.167 3.539 0.864 1.00 91.75 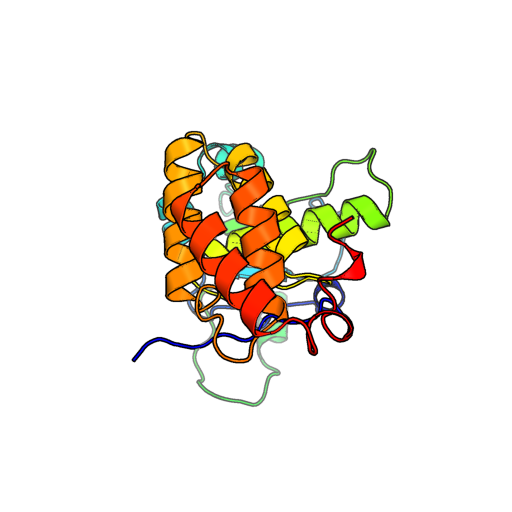106 GLU A CA 1
ATOM 848 C C . GLU A 1 106 ? 22.389 3.915 2.337 1.00 91.75 106 GLU A C 1
ATOM 850 O O . GLU A 1 106 ? 23.098 3.220 3.059 1.00 91.75 106 GLU A O 1
ATOM 855 N N . HIS A 1 107 ? 21.805 5.027 2.788 1.00 94.00 107 HIS A N 1
ATOM 856 C CA . HIS A 1 107 ? 21.960 5.520 4.156 1.00 94.00 107 HIS A CA 1
ATOM 857 C C . HIS A 1 107 ? 21.034 4.825 5.163 1.00 94.00 107 HIS A C 1
ATOM 859 O O . HIS A 1 107 ? 21.172 5.059 6.363 1.00 94.00 107 HIS A O 1
ATOM 865 N N . LEU A 1 108 ? 20.081 4.013 4.694 1.00 93.62 108 LEU A N 1
ATOM 866 C CA . LEU A 1 108 ? 19.142 3.315 5.563 1.00 93.62 108 LEU A CA 1
ATOM 867 C C . LEU A 1 108 ? 19.817 2.135 6.264 1.00 93.62 108 LEU A C 1
ATOM 869 O O . LEU A 1 108 ? 20.586 1.374 5.672 1.00 93.62 108 LEU A O 1
ATOM 873 N N . SER A 1 109 ? 19.473 1.936 7.533 1.00 94.56 109 SER A N 1
ATOM 874 C CA . SER A 1 109 ? 19.774 0.693 8.237 1.00 94.56 109 SER A CA 1
ATOM 875 C C . SER A 1 109 ? 19.081 -0.497 7.566 1.00 94.56 109 SER A C 1
ATOM 877 O O . SER A 1 109 ? 18.145 -0.357 6.780 1.00 94.56 109 SER A O 1
ATOM 879 N N . ARG A 1 110 ? 19.501 -1.716 7.918 1.00 89.69 110 ARG A N 1
ATOM 880 C CA . ARG A 1 110 ? 18.892 -2.944 7.383 1.00 89.69 110 ARG A CA 1
ATOM 881 C C . ARG A 1 110 ? 17.382 -3.020 7.634 1.00 89.69 110 ARG A C 1
ATOM 883 O O . ARG A 1 110 ? 16.647 -3.502 6.778 1.00 89.69 110 ARG A O 1
ATOM 890 N N . GLU A 1 111 ? 16.939 -2.582 8.806 1.00 90.44 111 GLU A N 1
ATOM 891 C CA . GLU A 1 111 ? 15.528 -2.591 9.190 1.00 90.44 111 GLU A CA 1
ATOM 892 C C . GLU A 1 111 ? 14.727 -1.531 8.425 1.00 90.44 111 GLU A C 1
ATOM 894 O O . GLU A 1 111 ? 13.629 -1.799 7.945 1.00 90.44 111 GLU A O 1
ATOM 899 N N . GLU A 1 112 ? 15.290 -0.337 8.245 1.00 92.56 112 GLU A N 1
ATOM 900 C CA . GLU A 1 112 ? 14.676 0.716 7.430 1.00 92.56 112 GLU A CA 1
ATOM 901 C C . GLU A 1 112 ? 14.618 0.331 5.950 1.00 92.56 112 GLU A C 1
ATOM 903 O O . GLU A 1 112 ? 13.607 0.576 5.301 1.00 92.56 112 GLU A O 1
ATOM 908 N N . ALA A 1 113 ? 15.653 -0.323 5.419 1.00 92.25 113 ALA A N 1
ATOM 909 C CA . ALA A 1 113 ? 15.657 -0.853 4.058 1.00 92.25 113 ALA A CA 1
ATOM 910 C C . ALA A 1 113 ? 14.588 -1.942 3.872 1.00 92.25 113 ALA A C 1
ATOM 912 O O . ALA A 1 113 ? 13.886 -1.964 2.862 1.00 92.25 113 ALA A O 1
ATOM 913 N N . PHE A 1 114 ? 14.413 -2.815 4.868 1.00 90.81 114 PHE A N 1
ATOM 914 C CA . PHE A 1 114 ? 13.317 -3.781 4.873 1.00 90.81 114 PHE A CA 1
ATOM 915 C C . PHE A 1 114 ? 11.957 -3.074 4.855 1.00 90.81 114 PHE A C 1
ATOM 917 O O . PHE A 1 114 ? 11.147 -3.337 3.973 1.00 90.81 114 PHE A O 1
ATOM 924 N N . ARG A 1 115 ? 11.718 -2.106 5.747 1.00 91.56 115 ARG A N 1
ATOM 925 C CA . ARG A 1 115 ? 10.470 -1.324 5.742 1.00 91.56 115 ARG A CA 1
ATOM 926 C C . ARG A 1 115 ? 10.256 -0.582 4.419 1.00 91.56 115 ARG A C 1
ATOM 928 O O . ARG A 1 115 ? 9.151 -0.600 3.887 1.00 91.56 115 ARG A O 1
ATOM 935 N N . TYR A 1 116 ? 11.312 -0.018 3.831 1.00 94.25 116 TYR A N 1
ATOM 936 C CA . TYR A 1 116 ? 11.266 0.658 2.532 1.00 94.25 116 TYR A CA 1
ATOM 937 C C . TYR A 1 116 ? 10.711 -0.254 1.431 1.00 94.25 116 TYR A C 1
ATOM 939 O O . TYR A 1 116 ? 9.787 0.131 0.707 1.00 94.25 116 TYR A O 1
ATOM 947 N N . HIS A 1 117 ? 11.227 -1.479 1.327 1.00 93.94 117 HIS A N 1
ATOM 948 C CA . HIS A 1 117 ? 10.745 -2.441 0.341 1.00 93.94 117 HIS A CA 1
ATOM 949 C C . HIS A 1 117 ? 9.332 -2.943 0.663 1.00 93.94 117 HIS A C 1
ATOM 951 O O . HIS A 1 117 ? 8.587 -3.263 -0.258 1.00 93.94 117 HIS A O 1
ATOM 957 N N . LEU A 1 118 ? 8.929 -2.982 1.938 1.00 93.94 118 LEU A N 1
ATOM 958 C CA . LEU A 1 118 ? 7.652 -3.574 2.356 1.00 93.94 118 LEU A CA 1
ATOM 959 C C . LEU A 1 118 ? 6.531 -2.638 1.965 1.00 93.94 118 LEU A C 1
ATOM 961 O O . LEU A 1 118 ? 5.561 -3.028 1.324 1.00 93.94 118 LEU A O 1
ATOM 965 N N . THR A 1 119 ? 6.738 -1.364 2.266 1.00 95.69 119 THR A N 1
ATOM 966 C CA . THR A 1 119 ? 5.851 -0.302 1.837 1.00 95.69 119 THR A CA 1
ATOM 967 C C . THR A 1 119 ? 5.828 -0.178 0.313 1.00 95.69 119 THR A C 1
ATOM 969 O O . THR A 1 119 ? 4.766 0.029 -0.262 1.00 95.69 119 THR A O 1
ATOM 972 N N . THR A 1 120 ? 6.964 -0.363 -0.370 1.00 96.69 120 THR A N 1
ATOM 973 C CA . THR A 1 120 ? 6.994 -0.400 -1.845 1.00 96.69 120 THR A CA 1
ATOM 974 C C . THR A 1 120 ? 6.202 -1.587 -2.404 1.00 96.69 120 THR A C 1
ATOM 976 O O . THR A 1 120 ? 5.461 -1.427 -3.367 1.00 96.69 120 THR A O 1
ATOM 979 N N . ARG A 1 121 ? 6.283 -2.773 -1.790 1.00 95.88 121 ARG A N 1
ATOM 980 C CA . ARG A 1 121 ? 5.430 -3.920 -2.138 1.00 95.88 121 ARG A CA 1
ATOM 981 C C . ARG A 1 121 ? 3.957 -3.587 -1.937 1.00 95.88 121 ARG A C 1
ATOM 983 O O . ARG A 1 121 ? 3.150 -3.872 -2.812 1.00 95.88 121 ARG A O 1
ATOM 990 N N . ASN A 1 122 ? 3.606 -2.972 -0.810 1.00 97.00 122 ASN A N 1
ATOM 991 C CA . ASN A 1 122 ? 2.230 -2.569 -0.520 1.00 97.00 122 ASN A CA 1
ATOM 992 C C . ASN A 1 122 ? 1.702 -1.521 -1.509 1.00 97.00 122 ASN A C 1
ATOM 994 O O . ASN A 1 122 ? 0.515 -1.520 -1.807 1.00 97.00 122 ASN A O 1
ATOM 998 N N . PHE A 1 123 ? 2.571 -0.686 -2.080 1.00 97.88 123 PHE A N 1
ATOM 999 C CA . PHE A 1 123 ? 2.201 0.219 -3.169 1.00 97.88 123 PHE A CA 1
ATOM 1000 C C . PHE A 1 123 ? 1.776 -0.533 -4.434 1.00 97.88 123 PHE A C 1
ATOM 1002 O O . PHE A 1 123 ? 0.748 -0.205 -5.019 1.00 97.88 123 PHE A O 1
ATOM 1009 N N . PHE A 1 124 ? 2.488 -1.600 -4.808 1.00 97.44 124 PHE A N 1
ATOM 1010 C CA . PHE A 1 124 ? 2.015 -2.503 -5.861 1.00 97.44 124 PHE A CA 1
ATOM 1011 C C . PHE A 1 124 ? 0.746 -3.256 -5.441 1.00 97.44 124 PHE A C 1
ATOM 1013 O O . PHE A 1 124 ? -0.154 -3.426 -6.255 1.00 97.44 124 PHE A O 1
ATOM 1020 N N . ALA A 1 125 ? 0.633 -3.678 -4.180 1.00 96.88 125 ALA A N 1
ATOM 1021 C CA . ALA A 1 125 ? -0.577 -4.331 -3.685 1.00 96.88 125 ALA A CA 1
ATOM 1022 C C . ALA A 1 125 ? -1.820 -3.449 -3.885 1.00 96.88 125 ALA A C 1
ATOM 1024 O O . ALA A 1 125 ? -2.805 -3.921 -4.445 1.00 96.88 125 ALA A O 1
ATOM 1025 N N . TRP A 1 126 ? -1.723 -2.158 -3.561 1.00 97.56 126 TRP A N 1
ATOM 1026 C CA . TRP A 1 126 ? -2.766 -1.173 -3.844 1.00 97.56 126 TRP A CA 1
ATOM 1027 C C . TRP A 1 126 ? -3.117 -1.097 -5.340 1.00 97.56 126 TRP A C 1
ATOM 1029 O O . TRP A 1 126 ? -4.284 -1.256 -5.686 1.00 97.56 126 TRP A O 1
ATOM 1039 N N . MET A 1 127 ? -2.127 -0.958 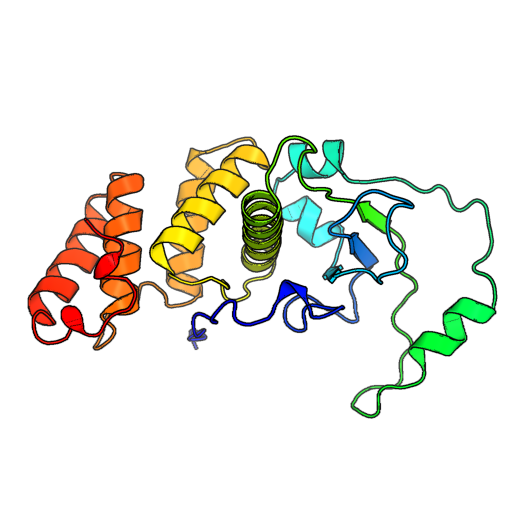-6.236 1.00 96.69 127 MET A N 1
ATOM 1040 C CA . MET A 1 127 ? -2.372 -0.883 -7.692 1.00 96.69 127 MET A CA 1
ATOM 1041 C C . MET A 1 127 ? -3.131 -2.087 -8.255 1.00 96.69 127 MET A C 1
ATOM 1043 O O . MET A 1 127 ? -3.864 -1.957 -9.230 1.00 96.69 127 MET A O 1
ATOM 1047 N N . PHE A 1 128 ? -2.907 -3.268 -7.677 1.00 96.31 128 PHE A N 1
ATOM 1048 C CA . PHE A 1 128 ? -3.431 -4.539 -8.177 1.00 96.31 128 PHE A CA 1
ATOM 1049 C C . PHE A 1 128 ? -4.534 -5.132 -7.288 1.00 96.31 128 PHE A C 1
ATOM 1051 O O . PHE A 1 128 ? -4.823 -6.333 -7.391 1.00 96.31 128 PHE A O 1
ATOM 1058 N N . GLU A 1 129 ? -5.130 -4.307 -6.418 1.00 96.19 129 GLU A N 1
ATOM 1059 C CA . GLU A 1 129 ? -6.215 -4.676 -5.500 1.00 96.19 129 GLU A CA 1
ATOM 1060 C C . GLU A 1 129 ? -5.881 -5.932 -4.667 1.00 96.19 129 GLU A C 1
ATOM 1062 O O . GLU A 1 129 ? -6.686 -6.865 -4.544 1.00 96.19 129 GLU A O 1
ATOM 1067 N N . LYS A 1 130 ? -4.649 -6.006 -4.152 1.00 95.44 130 LYS A N 1
ATOM 1068 C CA . LYS A 1 130 ? -4.152 -7.088 -3.289 1.00 95.44 130 LYS A CA 1
ATOM 1069 C C . LYS A 1 130 ? -4.068 -6.639 -1.836 1.00 95.44 130 LYS A C 1
ATOM 1071 O O . LYS A 1 130 ? -3.764 -5.475 -1.611 1.00 95.44 130 LYS A O 1
ATOM 1076 N N . PRO A 1 131 ? -4.229 -7.558 -0.866 1.00 94.12 131 PRO A N 1
ATOM 1077 C CA . PRO A 1 131 ? -4.134 -7.225 0.548 1.00 94.12 131 PRO A CA 1
ATOM 1078 C C . PRO A 1 131 ? -2.790 -6.597 0.918 1.00 94.12 131 PRO A C 1
ATOM 1080 O O . PRO A 1 131 ? -1.740 -6.944 0.366 1.00 94.12 131 PRO A O 1
ATOM 1083 N N . LEU A 1 132 ? -2.803 -5.733 1.933 1.00 94.38 132 LEU A N 1
ATOM 1084 C CA . LEU A 1 132 ? -1.575 -5.233 2.543 1.00 94.38 132 LEU A CA 1
ATOM 1085 C C . LEU A 1 132 ? -0.898 -6.303 3.396 1.00 94.38 132 LEU A C 1
ATOM 1087 O O . LEU A 1 132 ? -1.537 -7.198 3.955 1.00 94.38 132 LEU A O 1
ATOM 1091 N N . VAL A 1 133 ? 0.418 -6.158 3.513 1.00 91.81 133 VAL A N 1
ATOM 1092 C CA . VAL A 1 133 ? 1.251 -6.971 4.395 1.00 91.81 133 VAL A CA 1
ATOM 1093 C C . VAL A 1 133 ? 1.995 -6.061 5.361 1.00 91.81 133 VAL A C 1
ATOM 1095 O O . VAL A 1 133 ? 2.590 -5.062 4.953 1.00 91.81 133 VAL A O 1
ATOM 1098 N N . GLY A 1 134 ? 2.010 -6.420 6.639 1.00 90.12 134 GLY A N 1
ATOM 1099 C CA . GLY A 1 134 ? 2.696 -5.655 7.674 1.00 90.12 134 GLY A CA 1
ATOM 1100 C C . GLY A 1 134 ? 2.654 -6.348 9.027 1.00 90.12 134 GLY A C 1
ATOM 1101 O O . GLY A 1 134 ? 2.202 -7.484 9.139 1.00 90.12 134 GLY A O 1
ATOM 1102 N N . GLU A 1 135 ? 3.191 -5.683 10.042 1.00 87.12 135 GLU A N 1
ATOM 1103 C CA . GLU A 1 135 ? 3.024 -6.116 11.434 1.00 87.12 135 GLU A CA 1
ATOM 1104 C C . GLU A 1 135 ? 1.676 -5.636 11.970 1.00 87.12 135 GLU A C 1
ATOM 1106 O O . GLU A 1 135 ? 0.904 -6.447 12.470 1.00 87.12 135 GLU A O 1
ATOM 1111 N N . CYS A 1 136 ? 1.379 -4.353 11.747 1.00 90.88 136 CYS A N 1
ATOM 1112 C CA . CYS A 1 136 ? 0.107 -3.711 12.061 1.00 90.88 136 CYS A CA 1
ATOM 1113 C C . CYS A 1 136 ? -0.463 -3.047 10.798 1.00 90.88 136 CYS A C 1
ATOM 1115 O O . CYS A 1 136 ? 0.282 -2.493 9.976 1.00 90.88 136 CYS A O 1
ATOM 1117 N N . LEU A 1 137 ? -1.778 -3.134 10.618 1.00 94.19 137 LEU A N 1
ATOM 1118 C CA . LEU A 1 137 ? -2.516 -2.569 9.499 1.00 94.19 137 LEU A CA 1
ATOM 1119 C C . LEU A 1 137 ? -2.463 -1.040 9.530 1.00 94.19 137 LEU A C 1
ATOM 1121 O O . LEU A 1 137 ? -2.222 -0.448 8.481 1.00 94.19 137 LEU A O 1
ATOM 1125 N N . GLY A 1 138 ? -2.616 -0.397 10.692 1.00 94.69 138 GLY A N 1
ATOM 1126 C CA . GLY A 1 138 ? -2.599 1.067 10.804 1.00 94.69 138 GLY A CA 1
ATOM 1127 C C . GLY A 1 138 ? -1.293 1.673 10.280 1.00 94.69 138 GLY A C 1
ATOM 1128 O O . GLY A 1 138 ? -1.297 2.536 9.396 1.00 94.69 138 GLY A O 1
ATOM 1129 N N . ASP A 1 139 ? -0.160 1.119 10.711 1.00 93.62 139 ASP A N 1
ATOM 1130 C CA . ASP A 1 139 ? 1.164 1.500 10.213 1.00 93.62 139 ASP A CA 1
ATOM 1131 C C . ASP A 1 139 ? 1.338 1.205 8.719 1.00 93.62 139 ASP A C 1
ATOM 1133 O O . ASP A 1 139 ? 1.904 2.021 7.985 1.00 93.62 139 ASP A O 1
ATOM 1137 N N . ALA A 1 140 ? 0.839 0.061 8.240 1.00 95.75 140 ALA A N 1
ATOM 1138 C CA . ALA A 1 140 ? 0.900 -0.292 6.825 1.00 95.75 140 ALA A CA 1
ATOM 1139 C C . ALA A 1 140 ? 0.106 0.695 5.951 1.00 95.75 140 ALA A C 1
ATOM 1141 O O . ALA A 1 140 ? 0.587 1.068 4.878 1.00 95.75 140 ALA A O 1
ATOM 1142 N N . LEU A 1 141 ? -1.061 1.154 6.416 1.00 97.19 141 LEU A N 1
ATOM 1143 C CA . LEU A 1 141 ? -1.898 2.153 5.746 1.00 97.19 141 LEU A CA 1
ATOM 1144 C C . LEU A 1 141 ? -1.214 3.520 5.687 1.00 97.19 141 LEU A C 1
ATOM 1146 O O . LEU A 1 141 ? -1.122 4.126 4.618 1.00 97.19 141 LEU A O 1
ATOM 1150 N N . ILE A 1 142 ? -0.678 3.989 6.817 1.00 96.50 142 ILE A N 1
ATOM 1151 C CA . ILE A 1 142 ? 0.050 5.263 6.888 1.00 96.50 142 ILE A CA 1
ATOM 1152 C C . ILE A 1 142 ? 1.291 5.215 5.993 1.00 96.50 142 ILE A C 1
ATOM 1154 O O . ILE A 1 142 ? 1.568 6.157 5.246 1.00 96.50 142 ILE A O 1
ATOM 1158 N N . ALA A 1 143 ? 2.048 4.117 6.044 1.00 96.56 143 ALA A N 1
ATOM 1159 C CA . ALA A 1 143 ? 3.231 3.942 5.218 1.00 96.56 143 ALA A CA 1
ATOM 1160 C C . ALA A 1 143 ? 2.875 3.909 3.725 1.00 96.56 143 ALA A C 1
ATOM 1162 O O . ALA A 1 143 ? 3.575 4.536 2.928 1.00 96.56 143 ALA A O 1
ATOM 1163 N N . LEU A 1 144 ? 1.795 3.219 3.346 1.00 97.56 144 LEU A N 1
ATOM 1164 C CA . LEU A 1 144 ? 1.303 3.185 1.971 1.00 97.56 144 LEU A CA 1
ATOM 1165 C C . LEU A 1 144 ? 0.923 4.583 1.473 1.00 97.56 144 LEU A C 1
ATOM 1167 O O . LEU A 1 144 ? 1.386 4.972 0.405 1.00 97.56 144 LEU A O 1
ATOM 1171 N N . LEU A 1 145 ? 0.173 5.368 2.250 1.00 97.56 145 LEU A N 1
ATOM 1172 C CA . LEU A 1 1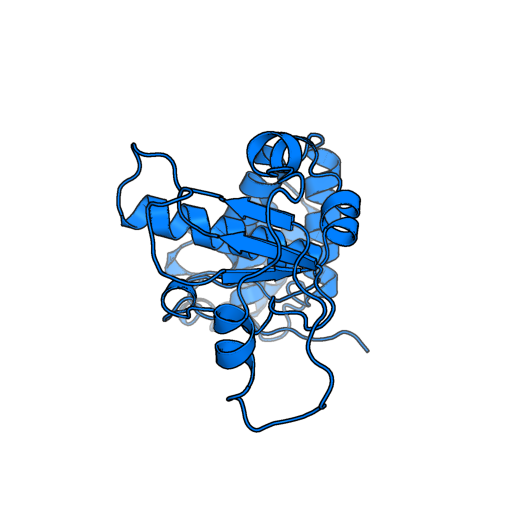45 ? -0.181 6.734 1.855 1.00 97.56 145 LEU A CA 1
ATOM 1173 C C . LEU A 1 145 ? 1.070 7.599 1.628 1.00 97.56 145 LEU A C 1
ATOM 1175 O O . LEU A 1 145 ? 1.200 8.231 0.585 1.00 97.56 145 LEU A O 1
ATOM 1179 N N . ASN A 1 146 ? 2.044 7.551 2.544 1.00 96.56 146 ASN A N 1
ATOM 1180 C CA . ASN A 1 146 ? 3.312 8.271 2.368 1.00 96.56 146 ASN A CA 1
ATOM 1181 C C . ASN A 1 146 ? 4.056 7.828 1.094 1.00 96.56 146 ASN A C 1
ATOM 1183 O O . ASN A 1 146 ? 4.716 8.629 0.435 1.00 96.56 146 ASN A O 1
ATOM 1187 N N . ARG A 1 147 ? 3.968 6.540 0.745 1.00 96.69 147 ARG A N 1
ATOM 1188 C CA . ARG A 1 147 ? 4.573 5.978 -0.467 1.00 96.69 147 ARG A CA 1
ATOM 1189 C C . ARG A 1 147 ? 3.847 6.428 -1.730 1.00 96.69 147 ARG A C 1
ATOM 1191 O O . ARG A 1 147 ? 4.515 6.725 -2.716 1.00 96.69 147 ARG A O 1
ATOM 1198 N N . MET A 1 148 ? 2.519 6.514 -1.695 1.00 97.19 148 MET A N 1
ATOM 1199 C CA . MET A 1 148 ? 1.727 7.106 -2.773 1.00 97.19 148 MET A CA 1
ATOM 1200 C C . MET A 1 148 ? 2.100 8.574 -2.963 1.00 97.19 148 MET A C 1
ATOM 1202 O O . MET A 1 148 ? 2.338 8.979 -4.092 1.00 97.19 148 MET A O 1
ATOM 1206 N N . ASP A 1 149 ? 2.260 9.341 -1.886 1.00 96.31 149 ASP A N 1
ATOM 1207 C CA . ASP A 1 149 ? 2.683 10.746 -1.953 1.00 96.31 149 ASP A CA 1
ATOM 1208 C C . ASP A 1 149 ? 4.116 10.928 -2.476 1.00 96.31 149 ASP A C 1
ATOM 1210 O O . ASP A 1 149 ? 4.417 11.942 -3.103 1.00 96.31 149 ASP A O 1
ATOM 1214 N N . GLU A 1 150 ? 5.012 9.960 -2.252 1.00 95.38 150 GLU A N 1
ATOM 1215 C CA . GLU A 1 150 ? 6.359 9.976 -2.844 1.00 95.38 150 GLU A CA 1
ATOM 1216 C C . GLU A 1 150 ? 6.320 9.683 -4.352 1.00 95.38 150 GLU A C 1
ATOM 1218 O O . GLU A 1 150 ? 7.091 10.251 -5.128 1.00 95.38 150 GLU A O 1
ATOM 1223 N N . PHE A 1 151 ? 5.460 8.756 -4.772 1.00 96.12 151 PHE A N 1
ATOM 1224 C CA . PHE A 1 151 ? 5.482 8.172 -6.115 1.00 96.12 151 PHE A CA 1
ATOM 1225 C C . PHE A 1 151 ? 4.421 8.730 -7.066 1.00 96.12 151 PHE A C 1
ATOM 1227 O O . PHE A 1 151 ? 4.500 8.486 -8.273 1.00 96.12 151 PHE A O 1
ATOM 1234 N N . ARG A 1 152 ? 3.461 9.502 -6.554 1.00 95.44 152 ARG A N 1
ATOM 1235 C CA . ARG A 1 152 ? 2.357 10.117 -7.297 1.00 95.44 152 ARG A CA 1
ATOM 1236 C C . ARG A 1 152 ? 2.281 11.617 -6.978 1.00 95.44 152 ARG A C 1
ATOM 1238 O O . ARG A 1 152 ? 2.547 12.022 -5.852 1.00 95.44 152 ARG A O 1
ATOM 1245 N N . PRO A 1 153 ? 1.898 12.466 -7.946 1.00 91.69 153 PRO A N 1
ATOM 1246 C CA . PRO A 1 153 ? 2.009 13.919 -7.800 1.00 91.69 153 PRO A CA 1
ATOM 1247 C C . PRO A 1 153 ? 0.870 14.596 -7.016 1.00 91.69 153 PRO A C 1
ATOM 1249 O O . PRO A 1 153 ? 1.032 15.749 -6.621 1.00 91.69 153 PRO A O 1
ATOM 1252 N N . ASN A 1 154 ? -0.289 13.949 -6.838 1.00 92.75 154 ASN A N 1
ATOM 1253 C CA . ASN A 1 154 ? -1.483 14.581 -6.264 1.00 92.75 154 ASN A CA 1
ATOM 1254 C C . ASN A 1 154 ? -1.920 13.890 -4.966 1.00 92.75 154 ASN A C 1
ATOM 1256 O O . ASN A 1 154 ? -2.542 12.833 -5.005 1.00 92.75 154 ASN A O 1
ATOM 1260 N N . GLN A 1 155 ? -1.630 14.535 -3.836 1.00 91.62 155 GLN A N 1
ATOM 1261 C CA . GLN A 1 155 ? -1.917 14.007 -2.501 1.00 91.62 155 GLN A CA 1
ATOM 1262 C C . GLN A 1 155 ? -3.418 13.899 -2.201 1.00 91.62 155 GLN A C 1
ATOM 1264 O O . GLN A 1 155 ? -3.828 12.949 -1.548 1.00 91.62 155 GLN A O 1
ATOM 1269 N N . GLU A 1 156 ? -4.249 14.826 -2.688 1.00 91.88 156 GLU A N 1
ATOM 1270 C CA . GLU A 1 156 ? -5.704 14.765 -2.461 1.00 91.88 156 GLU A CA 1
ATOM 1271 C C . GLU A 1 156 ? -6.298 13.531 -3.151 1.00 91.88 156 GLU A C 1
ATOM 1273 O O . GLU A 1 156 ? -7.010 12.748 -2.532 1.00 91.88 156 GLU A O 1
ATOM 1278 N N . VAL A 1 157 ? -5.894 13.280 -4.400 1.00 94.69 157 VAL A N 1
ATOM 1279 C CA . VAL A 1 157 ? -6.313 12.075 -5.138 1.00 94.69 157 VAL A CA 1
ATOM 1280 C C . VAL A 1 157 ? -5.774 10.803 -4.478 1.00 94.69 157 VAL A C 1
ATOM 1282 O O . VAL A 1 157 ? -6.472 9.797 -4.435 1.00 94.69 157 VAL A O 1
ATOM 1285 N N . ASN A 1 158 ? -4.556 10.832 -3.925 1.00 95.62 158 ASN A N 1
ATOM 1286 C CA . ASN A 1 158 ? -4.018 9.686 -3.191 1.00 95.62 158 ASN A CA 1
ATOM 1287 C C . ASN A 1 158 ? -4.866 9.345 -1.955 1.00 95.62 158 ASN A C 1
ATOM 1289 O O . ASN A 1 158 ? -5.042 8.166 -1.657 1.00 95.62 158 ASN A O 1
ATOM 1293 N N . GLN A 1 159 ? -5.385 10.351 -1.242 1.00 95.31 159 GLN A N 1
ATOM 1294 C CA . GLN A 1 159 ? -6.270 10.142 -0.092 1.00 95.31 159 GLN A CA 1
ATOM 1295 C C . GLN A 1 159 ? -7.605 9.529 -0.518 1.00 95.31 159 GLN A C 1
ATOM 1297 O O . GLN A 1 159 ? -8.021 8.535 0.075 1.00 95.31 159 GLN A O 1
ATOM 1302 N N . ASP A 1 160 ? -8.229 10.065 -1.569 1.00 95.62 160 ASP A N 1
ATOM 1303 C CA . ASP A 1 160 ? -9.483 9.530 -2.110 1.00 95.62 160 ASP A CA 1
ATOM 1304 C C . ASP A 1 160 ? -9.320 8.070 -2.568 1.00 95.62 160 ASP A C 1
ATOM 1306 O O . ASP A 1 160 ? -10.111 7.200 -2.195 1.00 95.62 160 ASP A O 1
ATOM 1310 N N . ASP A 1 161 ? -8.246 7.773 -3.305 1.00 96.69 161 ASP A N 1
ATOM 1311 C CA . ASP A 1 161 ? -7.931 6.416 -3.762 1.00 96.69 161 ASP A CA 1
ATOM 1312 C C . ASP A 1 161 ? -7.624 5.463 -2.598 1.00 96.69 161 ASP A C 1
ATOM 1314 O O . ASP A 1 161 ? -7.945 4.275 -2.664 1.00 96.69 161 ASP A O 1
ATOM 1318 N N . MET A 1 162 ? -7.000 5.962 -1.525 1.00 96.44 162 MET A N 1
ATOM 1319 C CA . MET A 1 162 ? -6.781 5.183 -0.307 1.00 96.44 162 MET A CA 1
ATOM 1320 C C . MET A 1 162 ? -8.101 4.848 0.376 1.00 96.44 162 MET A C 1
ATOM 1322 O O . MET A 1 162 ? -8.316 3.695 0.732 1.00 96.44 162 MET A O 1
ATOM 1326 N N . LEU A 1 163 ? -9.008 5.811 0.543 1.00 96.19 163 LEU A N 1
ATOM 1327 C CA . LEU A 1 163 ? -10.311 5.552 1.161 1.00 96.19 163 LEU A CA 1
ATOM 1328 C C . LEU A 1 163 ? -11.141 4.555 0.338 1.00 96.19 163 LEU A C 1
ATOM 1330 O O . LEU A 1 163 ? -11.744 3.646 0.911 1.00 96.19 163 LEU A O 1
ATOM 1334 N N . ALA A 1 164 ? -11.113 4.668 -0.993 1.00 96.69 164 ALA A N 1
ATOM 1335 C CA . ALA A 1 164 ? -11.749 3.701 -1.886 1.00 96.69 164 ALA A CA 1
ATOM 1336 C C . ALA A 1 164 ? -11.156 2.294 -1.713 1.00 96.69 164 ALA A C 1
ATOM 1338 O O . ALA A 1 164 ? -11.893 1.329 -1.506 1.00 96.69 164 ALA A O 1
ATOM 1339 N N . TYR A 1 165 ? -9.826 2.185 -1.701 1.00 97.31 165 TYR A N 1
ATOM 1340 C CA . TYR A 1 165 ? -9.131 0.921 -1.482 1.00 97.31 165 TYR A CA 1
ATOM 1341 C C . TYR A 1 165 ? -9.487 0.281 -0.128 1.00 97.31 165 TYR A C 1
ATOM 1343 O O . TYR A 1 165 ? -9.712 -0.927 -0.061 1.00 97.31 165 TYR A O 1
ATOM 1351 N N . LEU A 1 166 ? -9.600 1.067 0.947 1.00 96.50 166 LEU A N 1
ATOM 1352 C CA . LEU A 1 166 ? -9.999 0.573 2.272 1.00 96.50 166 LEU A CA 1
ATOM 1353 C C . LEU A 1 166 ? -11.397 -0.066 2.242 1.00 96.50 166 LEU A C 1
ATOM 1355 O O . LEU A 1 166 ? -11.578 -1.148 2.808 1.00 96.50 166 LEU A O 1
ATOM 1359 N N . ASP A 1 167 ? -12.370 0.563 1.572 1.00 95.62 167 ASP A N 1
ATOM 1360 C CA . ASP A 1 167 ? -13.723 -0.001 1.424 1.00 95.62 167 ASP A CA 1
ATOM 1361 C C . ASP A 1 167 ? -13.726 -1.262 0.551 1.00 95.62 167 ASP A C 1
ATOM 1363 O O . ASP A 1 167 ? -14.358 -2.265 0.895 1.00 95.62 167 ASP A O 1
ATOM 1367 N N . GLU A 1 168 ? -12.986 -1.247 -0.559 1.00 96.00 168 GLU A N 1
ATOM 1368 C CA . GLU A 1 168 ? -12.922 -2.362 -1.507 1.00 96.00 168 GLU A CA 1
ATOM 1369 C C . GLU A 1 168 ? -12.250 -3.609 -0.927 1.00 96.00 168 GLU A C 1
ATOM 1371 O O . GLU A 1 168 ? -12.714 -4.725 -1.181 1.00 96.00 168 GLU A O 1
ATOM 1376 N N . GLN A 1 169 ? -11.201 -3.433 -0.117 1.00 94.62 169 GLN A N 1
ATOM 1377 C CA . GLN A 1 169 ? -10.531 -4.532 0.588 1.00 94.62 169 GLN A CA 1
ATOM 1378 C C . GLN A 1 169 ? -11.310 -5.021 1.820 1.00 94.62 169 GLN A C 1
ATOM 1380 O O . GLN A 1 169 ? -11.009 -6.088 2.363 1.00 94.62 169 GLN A O 1
ATOM 1385 N N . GLY A 1 170 ? -12.331 -4.271 2.250 1.00 94.50 170 GLY A N 1
ATOM 1386 C CA . GLY A 1 170 ? -13.132 -4.573 3.434 1.00 94.50 170 GLY A CA 1
ATOM 1387 C C . GLY A 1 170 ? -12.477 -4.158 4.753 1.00 94.50 170 GLY A C 1
ATOM 1388 O O . GLY A 1 170 ? -12.922 -4.599 5.811 1.00 94.50 170 GLY A O 1
ATOM 1389 N N . TYR A 1 171 ? -11.453 -3.302 4.715 1.00 95.50 171 TYR A N 1
ATOM 1390 C CA . TYR A 1 171 ? -10.818 -2.752 5.917 1.00 95.50 171 TYR A CA 1
ATOM 1391 C C . TYR A 1 171 ? -11.731 -1.781 6.677 1.00 95.50 171 TYR A C 1
ATOM 1393 O O . TYR A 1 171 ? -11.503 -1.536 7.855 1.00 95.50 171 TYR A O 1
ATOM 1401 N N . THR A 1 172 ? -12.800 -1.284 6.047 1.00 95.12 172 THR A N 1
ATOM 1402 C CA . THR A 1 172 ? -13.867 -0.503 6.701 1.00 95.12 172 THR A CA 1
ATOM 1403 C C . THR A 1 172 ? -14.966 -1.366 7.338 1.00 95.12 172 THR A C 1
ATOM 1405 O O . THR A 1 172 ? -15.885 -0.836 7.957 1.00 95.12 172 THR A O 1
ATOM 1408 N N . ASP A 1 173 ? -14.915 -2.700 7.214 1.00 94.31 173 ASP A N 1
ATOM 1409 C CA . ASP A 1 173 ? -15.857 -3.587 7.908 1.00 94.31 173 ASP A CA 1
ATOM 1410 C C . ASP A 1 173 ? -15.372 -3.853 9.339 1.00 94.31 173 ASP A C 1
ATOM 1412 O O . ASP A 1 173 ? -14.593 -4.771 9.599 1.00 94.31 173 ASP A O 1
ATOM 1416 N N . PHE A 1 174 ? -15.833 -3.022 10.271 1.00 94.50 174 PHE A N 1
ATOM 1417 C CA . PHE A 1 174 ? -15.411 -3.041 11.676 1.00 94.50 174 PHE A CA 1
ATOM 1418 C C . PHE A 1 174 ? -16.176 -4.038 12.556 1.00 94.50 174 PHE A C 1
ATOM 1420 O O . PHE A 1 174 ? -15.927 -4.129 13.760 1.00 94.50 174 PHE A O 1
ATOM 1427 N N . ARG A 1 175 ? -17.165 -4.755 12.010 1.00 90.88 175 ARG A N 1
ATOM 1428 C CA . ARG A 1 175 ? -18.033 -5.638 12.805 1.00 90.88 175 ARG A CA 1
ATOM 1429 C C . ARG A 1 175 ? -17.221 -6.794 13.382 1.00 90.88 175 ARG A C 1
ATOM 1431 O O . ARG A 1 175 ? -16.663 -7.586 12.631 1.00 90.88 175 ARG A O 1
ATOM 1438 N N . ASP A 1 176 ? -17.188 -6.877 14.712 1.00 89.25 176 ASP A N 1
ATOM 1439 C CA . ASP A 1 176 ? -16.414 -7.867 15.470 1.00 89.25 176 ASP A CA 1
ATOM 1440 C C . ASP A 1 176 ? -14.920 -7.920 15.071 1.00 89.25 176 ASP A C 1
ATOM 1442 O O . ASP A 1 176 ? -14.271 -8.959 15.201 1.00 89.25 176 ASP A O 1
ATOM 1446 N N . CYS A 1 177 ? -14.365 -6.800 14.585 1.00 93.44 177 CYS A N 1
ATOM 1447 C CA . CYS A 1 177 ? -12.985 -6.703 14.109 1.00 93.44 177 CYS A CA 1
ATOM 1448 C C . CYS A 1 177 ? -12.256 -5.502 14.747 1.00 93.44 177 CYS A C 1
ATOM 1450 O O . CYS A 1 177 ? -12.216 -4.417 14.157 1.00 93.44 177 CYS A O 1
ATOM 1452 N N . PRO A 1 178 ? -11.683 -5.662 15.959 1.00 93.56 178 PRO A N 1
ATOM 1453 C CA . PRO A 1 178 ? -10.983 -4.578 16.650 1.00 93.56 178 PRO A CA 1
ATOM 1454 C C . PRO A 1 178 ? -9.717 -4.118 15.913 1.00 93.56 178 PRO A C 1
ATOM 1456 O O . PRO A 1 178 ? -9.423 -2.928 15.948 1.00 93.56 178 PRO A O 1
ATOM 1459 N N . ASP A 1 179 ? -9.027 -5.014 15.193 1.00 92.81 179 ASP A N 1
ATOM 1460 C CA . ASP A 1 179 ? -7.847 -4.665 14.387 1.00 92.81 179 ASP A CA 1
ATOM 1461 C C . ASP A 1 179 ? -8.204 -3.651 13.289 1.00 92.81 179 ASP A C 1
ATOM 1463 O O . ASP A 1 179 ? -7.595 -2.592 13.191 1.00 92.81 179 ASP A O 1
ATOM 1467 N N . HIS A 1 180 ? -9.248 -3.910 12.494 1.00 95.25 180 HIS A N 1
ATOM 1468 C CA . HIS A 1 180 ? -9.683 -2.959 11.466 1.00 95.25 180 HIS A CA 1
ATOM 1469 C C . HIS A 1 180 ? -10.133 -1.626 12.073 1.00 95.25 180 HIS A C 1
ATOM 1471 O O . HIS A 1 180 ? -9.753 -0.567 11.577 1.00 95.25 180 HIS A O 1
ATOM 1477 N N . ALA A 1 181 ? -10.913 -1.667 13.158 1.00 96.38 181 ALA A N 1
ATOM 1478 C CA . ALA A 1 181 ? -11.420 -0.457 13.795 1.00 96.38 181 ALA A CA 1
ATOM 1479 C C . ALA A 1 181 ? -10.281 0.423 14.341 1.00 96.38 181 ALA A C 1
ATOM 1481 O O . ALA A 1 181 ? -10.259 1.621 14.073 1.00 96.38 181 ALA A O 1
ATOM 1482 N N . LEU A 1 182 ? -9.304 -0.152 15.049 1.00 96.00 182 LEU A N 1
ATOM 1483 C CA . LEU A 1 182 ? -8.159 0.592 15.586 1.00 96.00 182 LEU A CA 1
ATOM 1484 C C . LEU A 1 182 ? -7.227 1.097 14.479 1.00 96.00 182 LEU A C 1
ATOM 1486 O O . LEU A 1 182 ? -6.869 2.276 14.480 1.00 96.00 182 LEU A O 1
ATOM 1490 N N . ALA A 1 183 ? -6.898 0.247 13.504 1.00 96.00 183 ALA A N 1
ATOM 1491 C CA . ALA A 1 183 ? -6.048 0.620 12.376 1.00 96.00 183 ALA A CA 1
ATOM 1492 C C . ALA A 1 183 ? -6.636 1.792 11.579 1.00 96.00 183 ALA A C 1
ATOM 1494 O O . ALA A 1 183 ? -5.947 2.770 11.278 1.00 96.00 183 ALA A O 1
ATOM 1495 N N . VAL A 1 184 ? -7.930 1.717 11.249 1.00 96.94 184 VAL A N 1
ATOM 1496 C CA . VAL A 1 184 ? -8.609 2.767 10.483 1.00 96.94 184 VAL A CA 1
ATOM 1497 C C . VAL A 1 184 ? -8.849 4.014 11.334 1.00 96.94 184 VAL A C 1
ATOM 1499 O O . VAL A 1 184 ? -8.772 5.117 10.799 1.00 96.94 184 VAL A O 1
ATOM 1502 N N . LEU A 1 185 ? -9.041 3.889 12.652 1.00 97.00 185 LEU A N 1
ATOM 1503 C CA . LEU A 1 185 ? -9.101 5.038 13.561 1.00 97.00 185 LEU A CA 1
ATOM 1504 C C . LEU A 1 185 ? -7.787 5.838 13.547 1.00 97.00 185 LEU A C 1
ATOM 1506 O O . LEU A 1 185 ? -7.815 7.056 13.349 1.00 97.00 185 LEU A O 1
ATOM 1510 N N . GLN A 1 186 ? -6.646 5.156 13.700 1.00 95.69 186 GLN A N 1
ATOM 1511 C CA . GLN A 1 186 ? -5.309 5.761 13.644 1.00 95.69 186 GLN A CA 1
ATOM 1512 C C . GLN A 1 186 ? -5.059 6.421 12.278 1.00 95.69 186 GLN A C 1
ATOM 1514 O O . GLN A 1 186 ? -4.582 7.558 12.189 1.00 95.69 186 GLN A O 1
ATOM 1519 N N . PHE A 1 187 ? -5.421 5.729 11.196 1.00 96.25 187 PHE A N 1
ATOM 1520 C CA . PHE A 1 187 ? -5.286 6.246 9.837 1.00 96.25 187 PHE A CA 1
ATOM 1521 C C . PHE A 1 187 ? -6.164 7.485 9.592 1.00 96.25 187 PHE A C 1
ATOM 1523 O O . PHE A 1 187 ? -5.689 8.491 9.061 1.00 96.25 187 PHE A O 1
ATOM 1530 N N . ALA A 1 188 ? -7.423 7.463 10.033 1.00 96.62 188 ALA A N 1
ATOM 1531 C CA . ALA A 1 188 ? -8.344 8.587 9.894 1.00 96.62 188 ALA A CA 1
ATOM 1532 C C . ALA A 1 188 ? -7.890 9.813 10.700 1.00 96.62 188 ALA A C 1
ATOM 1534 O O . ALA A 1 188 ? -8.028 10.945 10.235 1.00 96.62 188 ALA A O 1
ATOM 1535 N N . GLU A 1 189 ? -7.277 9.613 11.871 1.00 95.12 189 GLU A N 1
ATOM 1536 C CA . GLU A 1 189 ? -6.662 10.700 12.639 1.00 95.12 189 GLU A CA 1
ATOM 1537 C C . GLU A 1 189 ? -5.506 11.354 11.869 1.00 95.12 189 GLU A C 1
ATOM 1539 O O . GLU A 1 189 ? -5.413 12.585 11.811 1.00 95.12 189 GLU A O 1
ATOM 1544 N N . LYS A 1 190 ? -4.669 10.548 11.200 1.00 92.31 190 LYS A N 1
ATOM 1545 C CA . LYS A 1 190 ? -3.584 11.045 10.342 1.00 92.31 190 LYS A CA 1
ATOM 1546 C C . LYS A 1 190 ? -4.110 11.878 9.172 1.00 92.31 190 LYS A C 1
ATOM 1548 O O . LYS A 1 190 ? -3.527 12.923 8.874 1.00 92.31 190 LYS A O 1
ATOM 1553 N N . LEU A 1 191 ? -5.201 11.437 8.545 1.00 92.31 191 LEU A N 1
ATOM 1554 C CA . LEU A 1 191 ? -5.880 12.150 7.457 1.00 92.31 191 LEU A CA 1
ATOM 1555 C C . LEU A 1 191 ? -6.682 13.367 7.927 1.00 92.31 191 LEU A C 1
ATOM 1557 O O . LEU A 1 191 ? -6.976 14.254 7.130 1.00 92.31 191 LEU A O 1
ATOM 1561 N N . ARG A 1 192 ? -7.020 13.431 9.220 1.00 93.75 192 ARG A N 1
ATOM 1562 C CA . ARG A 1 192 ? -8.031 14.345 9.773 1.00 93.75 192 ARG A CA 1
ATOM 1563 C C . ARG A 1 192 ? -9.403 14.166 9.116 1.00 93.75 192 ARG A C 1
ATOM 1565 O O . ARG A 1 192 ? -10.165 15.130 9.013 1.00 93.75 192 ARG A O 1
ATOM 1572 N N . ASP A 1 193 ? -9.724 12.938 8.714 1.00 94.44 193 ASP A N 1
ATOM 1573 C CA . ASP A 1 193 ? -11.024 12.603 8.146 1.00 94.44 193 ASP A CA 1
ATOM 1574 C C . ASP A 1 193 ? -12.035 12.315 9.258 1.00 94.44 193 ASP A C 1
ATOM 1576 O O . ASP A 1 193 ? -11.963 11.310 9.965 1.00 94.44 193 ASP A O 1
ATOM 1580 N N . ARG A 1 194 ? -12.981 13.234 9.448 1.00 96.38 194 ARG A N 1
ATOM 1581 C CA . ARG A 1 194 ? -13.914 13.174 10.577 1.00 96.38 194 ARG A CA 1
ATOM 1582 C C . ARG A 1 194 ? -14.909 12.023 10.459 1.00 96.38 194 ARG A C 1
ATOM 1584 O O . ARG A 1 194 ? -15.313 11.486 11.492 1.00 96.38 194 ARG A O 1
ATOM 1591 N N . GLU A 1 195 ? -15.368 11.710 9.254 1.00 95.62 195 GLU A N 1
ATOM 1592 C CA . GLU A 1 195 ? -16.427 10.719 9.049 1.00 95.62 195 GLU A CA 1
ATOM 1593 C C . GLU A 1 195 ? -15.902 9.313 9.337 1.00 95.62 195 GLU A C 1
ATOM 1595 O O . GLU A 1 195 ? -16.432 8.642 10.226 1.00 95.62 195 GLU A O 1
ATOM 1600 N N . THR A 1 196 ? -14.788 8.937 8.707 1.00 96.19 196 THR A N 1
ATOM 1601 C CA . THR A 1 196 ? -14.097 7.658 8.923 1.00 96.19 196 THR A CA 1
ATOM 1602 C C . THR A 1 196 ? -13.635 7.522 10.367 1.00 96.19 196 THR A C 1
ATOM 1604 O O . THR A 1 196 ? -13.815 6.470 10.978 1.00 96.19 196 THR A O 1
ATOM 1607 N N . TRP A 1 197 ? -13.105 8.601 10.958 1.00 97.56 197 TRP A N 1
ATOM 1608 C CA . TRP A 1 197 ? -12.705 8.594 12.366 1.00 97.56 197 TRP A CA 1
ATOM 1609 C C . TRP A 1 197 ? -13.896 8.314 13.285 1.00 97.56 197 TRP A C 1
ATOM 1611 O O . TRP A 1 197 ? -13.791 7.505 14.201 1.00 97.56 197 TRP A O 1
ATOM 1621 N N . THR A 1 198 ? -15.041 8.963 13.043 1.00 97.88 198 THR A N 1
ATOM 1622 C CA . THR A 1 198 ? -16.233 8.796 13.889 1.00 97.88 198 THR A CA 1
ATOM 1623 C C . THR A 1 198 ? -16.760 7.369 13.812 1.00 97.88 198 THR A C 1
ATOM 1625 O O . THR A 1 198 ? -17.094 6.801 14.852 1.00 97.88 198 THR A O 1
ATOM 1628 N N . ASP A 1 199 ? -16.816 6.793 12.611 1.00 96.69 199 ASP A N 1
ATOM 1629 C CA . ASP A 1 199 ? -17.296 5.427 12.399 1.00 96.69 199 ASP A CA 1
ATOM 1630 C C . ASP A 1 199 ? -16.375 4.397 13.074 1.00 96.69 199 ASP A C 1
ATOM 1632 O O . ASP A 1 199 ? -16.811 3.612 13.918 1.00 96.69 199 ASP A O 1
ATOM 1636 N N . ALA A 1 200 ? -15.065 4.488 12.834 1.00 97.12 200 ALA A N 1
ATOM 1637 C CA . ALA A 1 200 ? -14.084 3.627 13.490 1.00 97.12 200 ALA A CA 1
ATOM 1638 C C . ALA A 1 200 ? -14.127 3.768 15.026 1.00 97.12 200 ALA A C 1
ATOM 1640 O O . ALA A 1 200 ? -14.118 2.773 15.755 1.00 97.12 200 ALA A O 1
ATOM 1641 N N . PHE A 1 201 ? -14.260 4.997 15.538 1.00 97.38 201 PHE A N 1
ATOM 1642 C CA . PHE A 1 201 ? -14.288 5.274 16.975 1.00 97.38 201 PHE A CA 1
ATOM 1643 C C . PHE A 1 201 ? -15.484 4.629 17.682 1.00 97.38 201 PHE A C 1
ATOM 1645 O O . PHE A 1 201 ? -15.313 4.023 18.743 1.00 97.38 201 PHE A O 1
ATOM 1652 N N . VAL A 1 202 ? -16.699 4.741 17.129 1.00 97.50 202 VAL A N 1
ATOM 1653 C CA . VAL A 1 202 ? -17.887 4.144 17.767 1.00 97.50 202 VAL A CA 1
ATOM 1654 C C . VAL A 1 202 ? -17.795 2.620 17.803 1.00 97.50 202 VAL A C 1
ATOM 1656 O O . VAL A 1 202 ? -18.220 2.008 18.784 1.00 97.50 202 VAL A O 1
ATOM 1659 N N . HIS A 1 203 ? -17.179 2.016 16.785 1.00 97.06 203 HIS A N 1
ATOM 1660 C CA . HIS A 1 203 ? -16.895 0.588 16.744 1.00 97.06 203 HIS A CA 1
ATOM 1661 C C . HIS A 1 203 ? -15.852 0.179 17.791 1.00 97.06 203 HIS A C 1
ATOM 1663 O O . HIS A 1 203 ? -16.097 -0.768 18.540 1.00 97.06 203 HIS A O 1
ATOM 1669 N N . CYS A 1 204 ? -14.755 0.929 17.933 1.00 96.25 204 CYS A N 1
ATOM 1670 C CA . CYS A 1 204 ? -13.785 0.717 19.012 1.00 96.25 204 CYS A CA 1
ATOM 1671 C C . CYS A 1 204 ? -14.447 0.797 20.395 1.00 96.25 204 CYS A C 1
ATOM 1673 O O . CYS A 1 204 ? -14.270 -0.095 21.220 1.00 96.25 204 CYS A O 1
ATOM 1675 N N . ALA A 1 205 ? -15.263 1.827 20.643 1.00 96.06 205 ALA A N 1
ATOM 1676 C CA . ALA A 1 205 ? -15.974 1.988 21.911 1.00 96.06 205 ALA A CA 1
ATOM 1677 C C . ALA A 1 205 ? -16.961 0.838 22.183 1.00 96.06 205 ALA A C 1
ATOM 1679 O O . ALA A 1 205 ? -17.074 0.376 23.318 1.00 96.06 205 ALA A O 1
ATOM 1680 N N . GLY A 1 206 ? -17.657 0.352 21.149 1.00 95.75 206 GLY A N 1
ATOM 1681 C CA . GLY A 1 206 ? -18.560 -0.798 21.247 1.00 95.75 206 GLY A CA 1
ATOM 1682 C C . GLY A 1 206 ? -17.844 -2.130 21.495 1.00 95.75 206 GLY A C 1
ATOM 1683 O O . GLY A 1 206 ? -18.428 -3.028 22.097 1.00 95.75 206 GLY A O 1
ATOM 1684 N N . MET A 1 207 ? -16.583 -2.244 21.074 1.00 95.06 207 MET A N 1
ATOM 1685 C CA . MET A 1 207 ? -15.734 -3.431 21.224 1.00 95.06 207 MET A CA 1
ATOM 1686 C C . MET A 1 207 ? -14.664 -3.271 22.313 1.00 95.06 207 MET A C 1
ATOM 1688 O O . MET A 1 207 ? -13.662 -3.980 22.281 1.00 95.06 207 MET A O 1
ATOM 1692 N N . TRP A 1 208 ? -14.861 -2.365 23.277 1.00 92.25 208 TRP A N 1
ATOM 1693 C CA . TRP A 1 208 ? -13.877 -2.025 24.315 1.00 92.25 208 TRP A CA 1
ATOM 1694 C C . TRP A 1 208 ? -13.182 -3.248 24.947 1.00 92.25 208 TRP A C 1
ATOM 1696 O O . TRP A 1 208 ? -11.958 -3.281 25.039 1.00 92.25 208 TRP A O 1
ATOM 1706 N N . ASP A 1 209 ? -13.947 -4.286 25.302 1.00 93.62 209 ASP A N 1
ATOM 1707 C CA . ASP A 1 209 ? -13.452 -5.513 25.955 1.00 93.62 209 ASP A CA 1
ATOM 1708 C C . ASP A 1 209 ? -12.606 -6.438 25.044 1.00 93.62 209 ASP A C 1
ATOM 1710 O O . ASP A 1 209 ? -12.189 -7.530 25.453 1.00 93.62 209 ASP A O 1
ATOM 1714 N N . LEU A 1 210 ? -12.424 -6.060 23.777 1.00 91.25 210 LEU A N 1
ATOM 1715 C CA . LEU A 1 210 ? -11.642 -6.788 22.777 1.00 91.25 210 LEU A CA 1
ATOM 1716 C C . LEU A 1 210 ? -10.409 -6.012 22.306 1.00 91.25 210 LEU A C 1
ATOM 1718 O O . LEU A 1 210 ? -9.566 -6.605 21.634 1.00 91.25 210 LEU A O 1
ATOM 1722 N N . LEU A 1 211 ? -10.304 -4.716 22.623 1.00 90.56 211 LEU A N 1
ATOM 1723 C CA . LEU A 1 211 ? -9.237 -3.865 22.094 1.00 90.56 211 LEU A CA 1
ATOM 1724 C C . LEU A 1 211 ? -7.857 -4.309 22.587 1.00 90.56 211 LEU A C 1
ATOM 1726 O O . LEU A 1 211 ? -6.924 -4.349 21.801 1.00 90.56 211 LEU A O 1
ATOM 1730 N N . ASP A 1 212 ? -7.740 -4.740 23.843 1.00 90.75 212 ASP A N 1
ATOM 1731 C CA . ASP A 1 212 ? -6.488 -5.217 24.450 1.00 90.75 212 ASP A CA 1
ATOM 1732 C C . ASP A 1 212 ? -5.905 -6.480 23.789 1.00 90.75 212 ASP A C 1
ATOM 1734 O O . ASP A 1 212 ? -4.747 -6.825 24.016 1.00 90.75 212 ASP A O 1
ATOM 1738 N N . LYS A 1 213 ? -6.700 -7.180 22.974 1.00 88.38 213 LYS A N 1
ATOM 1739 C CA . LYS A 1 213 ? -6.285 -8.373 22.218 1.00 88.38 213 LYS A CA 1
ATOM 1740 C C . LYS A 1 213 ? -5.827 -8.045 20.801 1.00 88.38 213 LYS A C 1
ATOM 1742 O O . LYS A 1 213 ? -5.321 -8.937 20.122 1.00 88.38 213 LYS A O 1
ATOM 1747 N N . SER A 1 214 ? -6.059 -6.817 20.348 1.00 88.44 214 SER A N 1
ATOM 1748 C CA . SER A 1 214 ? -5.676 -6.359 19.020 1.00 88.44 214 SER A CA 1
ATOM 1749 C C . SER A 1 214 ? -4.188 -6.041 18.971 1.00 88.44 214 SER A C 1
ATOM 1751 O O . SER A 1 214 ? -3.655 -5.395 19.873 1.00 88.44 214 SER A O 1
ATOM 1753 N N . ALA A 1 215 ? -3.529 -6.435 17.881 1.00 85.88 215 ALA A N 1
ATOM 1754 C CA . ALA A 1 215 ? -2.143 -6.041 17.630 1.00 85.88 215 ALA A CA 1
ATOM 1755 C C . ALA A 1 215 ? -1.997 -4.516 17.437 1.00 85.88 215 ALA A C 1
ATOM 1757 O O . ALA A 1 215 ? -0.945 -3.955 17.728 1.00 85.88 215 ALA A O 1
ATOM 1758 N N . GLU A 1 216 ? -3.067 -3.833 17.017 1.00 89.75 216 GLU A N 1
ATOM 1759 C CA . GLU A 1 216 ? -3.084 -2.386 16.766 1.00 89.75 216 GLU A CA 1
ATOM 1760 C C . GLU A 1 216 ? -3.133 -1.544 18.054 1.00 89.75 216 GLU A C 1
ATOM 1762 O O . GLU A 1 216 ? -2.863 -0.339 18.036 1.00 89.75 216 GLU A O 1
ATOM 1767 N N . PHE A 1 217 ? -3.504 -2.147 19.188 1.00 85.19 217 PHE A N 1
ATOM 1768 C CA . PHE A 1 217 ? -3.748 -1.411 20.430 1.00 85.19 217 PHE A CA 1
ATOM 1769 C C . PHE A 1 217 ? -2.462 -0.858 21.050 1.00 85.19 217 PHE A C 1
ATOM 1771 O O . PHE A 1 217 ? -2.442 0.282 21.507 1.00 85.19 217 PHE A O 1
ATOM 1778 N N . GLU A 1 218 ? -1.368 -1.623 21.012 1.00 73.31 218 GLU A N 1
ATOM 1779 C CA . GLU A 1 218 ? -0.073 -1.194 21.564 1.00 73.31 218 GLU A CA 1
ATOM 1780 C C . GLU A 1 218 ? 0.607 -0.095 20.727 1.00 73.31 218 GLU A C 1
ATOM 1782 O O . GLU A 1 218 ? 1.464 0.622 21.240 1.00 73.31 218 GLU A O 1
ATOM 1787 N N . VAL A 1 219 ? 0.206 0.067 19.462 1.00 62.84 219 VAL A N 1
ATOM 1788 C CA . VAL A 1 219 ? 0.781 1.040 18.513 1.00 62.84 219 VAL A CA 1
ATOM 1789 C C . VAL A 1 219 ? 0.076 2.406 18.579 1.00 62.84 219 VAL A C 1
ATOM 1791 O O . VAL A 1 219 ? 0.615 3.418 18.135 1.00 62.84 219 VAL A O 1
ATOM 1794 N N . SER A 1 220 ? -1.114 2.469 19.184 1.00 53.31 220 SER A N 1
ATOM 1795 C CA . SER A 1 220 ? -1.995 3.649 19.195 1.00 53.31 220 SER A CA 1
ATOM 1796 C C . SER A 1 220 ? -1.729 4.650 20.344 1.00 53.31 220 SER A C 1
ATOM 1798 O O . SER A 1 220 ? -2.640 5.380 20.749 1.00 53.31 220 SER A O 1
ATOM 1800 N N . HIS A 1 221 ? -0.515 4.693 20.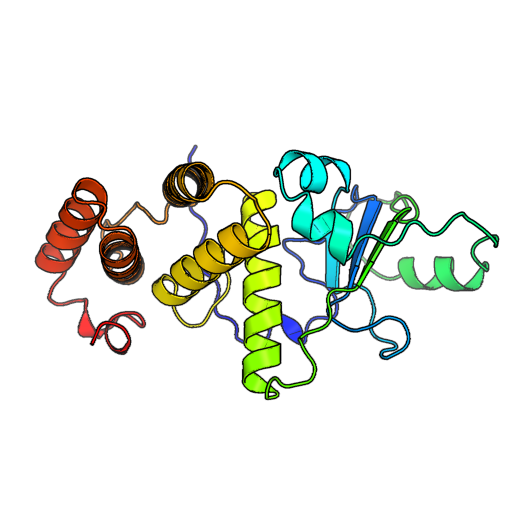912 1.00 40.44 221 HIS A N 1
ATOM 1801 C CA . HIS A 1 221 ? -0.162 5.523 22.080 1.00 40.44 221 HIS A CA 1
ATOM 1802 C C . HIS A 1 221 ? 1.033 6.456 21.859 1.00 40.44 221 HIS A C 1
ATOM 1804 O O . HIS A 1 221 ? 2.056 6.011 21.297 1.00 40.44 221 HIS A O 1
#